Protein AF-A0AAV0B358-F1 (afdb_monomer)

Foldseek 3Di:
DDDCVLNQALQCLVLQQVPVLLVLLVVLLVPADPVLLVQLLVQLQPDDCQVPPDPRDPSCCVNVVSVPDHSVSSVSCLVCCVPRPLVSDDDLSNQLSVLSSQLVVLQPDPDDPDLVVSLVSNQVSLVSNVVSVVVVDVPVVPPCSNVSSNCNNSSCVVQNRSVRNHCVVVVVCVVVLVVQQVPDPVPCSPVSSVVVVVVVVVVVCLLVFHWDDDPVDPPDTPTSVVVVCCCVVDVVNCVVVVNDVVVVPDPDDDDDDPDDPDPPDDDPPPDPPVVPPPDPDDD

Nearest PDB structures (foldseek):
  6ef5-assembly1_A  TM=2.874E-01  e=2.302E+00  Homo sapiens
  2npm-assembly1_B  TM=2.534E-01  e=3.348E+00  Cryptosporidium parvum
  1qja-assembly1_A  TM=2.784E-01  e=6.154E+00  Homo sapiens
  5k7v-assembly1_B  TM=1.545E-01  e=6.449E+00  synthetic construct

Structure (mmCIF, N/CA/C/O backbone):
data_AF-A0AAV0B358-F1
#
_entry.id   AF-A0AAV0B358-F1
#
loop_
_atom_site.group_PDB
_atom_site.id
_atom_site.type_symbol
_atom_site.label_atom_id
_atom_site.label_alt_id
_atom_site.label_comp_id
_atom_site.label_asym_id
_atom_site.label_entity_id
_atom_site.label_seq_id
_atom_site.pdbx_PDB_ins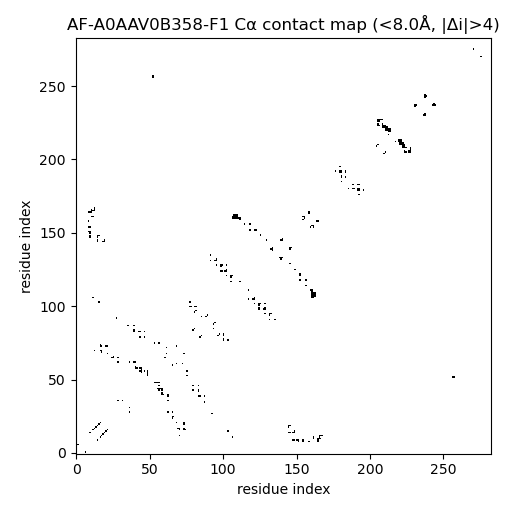_code
_atom_site.Cartn_x
_atom_site.Cartn_y
_atom_site.Cartn_z
_atom_site.occupancy
_atom_site.B_iso_or_equiv
_atom_site.auth_seq_id
_atom_site.auth_comp_id
_atom_site.auth_asym_id
_atom_site.auth_atom_id
_atom_site.pdbx_PDB_model_num
ATOM 1 N N . GLY A 1 1 ? 27.136 8.265 -13.898 1.00 73.88 1 GLY A N 1
ATOM 2 C CA . GLY A 1 1 ? 27.236 7.145 -12.940 1.00 73.88 1 GLY A CA 1
ATOM 3 C C . GLY A 1 1 ? 25.916 6.967 -12.211 1.00 73.88 1 GLY A C 1
ATOM 4 O O . GLY A 1 1 ? 25.085 7.864 -12.292 1.00 73.88 1 GLY A O 1
ATOM 5 N N . PHE A 1 2 ? 25.712 5.830 -11.543 1.00 84.00 2 PHE A N 1
ATOM 6 C CA . PHE A 1 2 ? 24.569 5.599 -10.648 1.00 84.00 2 PHE A CA 1
ATOM 7 C C . PHE A 1 2 ? 24.753 6.399 -9.351 1.00 84.00 2 PHE A C 1
ATOM 9 O O . PHE A 1 2 ? 25.790 6.279 -8.703 1.00 84.00 2 PHE A O 1
ATOM 16 N N . ASP A 1 3 ? 23.763 7.208 -8.984 1.00 84.75 3 ASP A N 1
ATOM 17 C CA . ASP A 1 3 ? 23.713 7.945 -7.722 1.00 84.75 3 ASP A CA 1
ATOM 18 C C . ASP A 1 3 ? 22.683 7.278 -6.810 1.00 84.75 3 ASP A C 1
ATOM 20 O O . ASP A 1 3 ? 21.479 7.461 -6.977 1.00 84.75 3 ASP A O 1
ATOM 24 N N . GLY A 1 4 ? 23.148 6.500 -5.833 1.00 81.88 4 GLY A N 1
ATOM 25 C CA . GLY A 1 4 ? 22.272 5.719 -4.959 1.00 81.88 4 GLY A CA 1
ATOM 26 C C . GLY A 1 4 ? 21.230 6.545 -4.200 1.00 81.88 4 GLY A C 1
ATOM 27 O O . GLY A 1 4 ? 20.136 6.038 -3.958 1.00 81.88 4 GLY A O 1
ATOM 28 N N . HIS A 1 5 ? 21.512 7.810 -3.873 1.00 77.38 5 HIS A N 1
ATOM 29 C CA . HIS A 1 5 ? 20.563 8.660 -3.153 1.00 77.38 5 HIS A CA 1
ATOM 30 C C . HIS A 1 5 ? 19.405 9.077 -4.059 1.00 77.38 5 HIS A C 1
ATOM 32 O O . HIS A 1 5 ? 18.236 8.940 -3.707 1.00 77.38 5 HIS A O 1
ATOM 38 N N . ASN A 1 6 ? 19.725 9.552 -5.260 1.00 81.44 6 ASN A N 1
ATOM 39 C CA . ASN A 1 6 ? 18.711 10.055 -6.177 1.00 81.44 6 ASN A CA 1
ATOM 40 C C . ASN A 1 6 ? 18.050 8.923 -6.982 1.00 81.44 6 ASN A C 1
ATOM 42 O O . ASN A 1 6 ? 16.906 9.061 -7.425 1.00 81.44 6 ASN A O 1
ATOM 46 N N . ASN A 1 7 ? 18.764 7.825 -7.245 1.00 85.81 7 ASN A N 1
ATOM 47 C CA . ASN A 1 7 ? 18.314 6.715 -8.090 1.00 85.81 7 ASN A CA 1
ATOM 48 C C . ASN A 1 7 ? 17.558 5.609 -7.337 1.00 85.81 7 ASN A C 1
ATOM 50 O O . ASN A 1 7 ? 17.104 4.670 -7.987 1.00 85.81 7 ASN A O 1
ATOM 54 N N . THR A 1 8 ? 17.371 5.729 -6.019 1.00 88.38 8 THR A N 1
ATOM 55 C CA . THR A 1 8 ? 16.582 4.774 -5.224 1.00 88.38 8 THR A CA 1
ATOM 56 C C . THR A 1 8 ? 15.242 5.405 -4.828 1.00 88.38 8 THR A C 1
ATOM 58 O O . THR A 1 8 ? 15.194 6.185 -3.875 1.00 88.38 8 THR A O 1
ATOM 61 N N . PRO A 1 9 ? 14.144 5.125 -5.554 1.00 92.12 9 PRO A N 1
ATOM 62 C CA . PRO A 1 9 ? 12.850 5.727 -5.259 1.00 92.12 9 PRO A CA 1
ATOM 63 C C . PRO A 1 9 ? 12.253 5.223 -3.940 1.00 92.12 9 PRO A C 1
ATOM 65 O O . PRO A 1 9 ? 12.551 4.131 -3.456 1.00 92.12 9 PRO A O 1
ATOM 68 N N . VAL A 1 10 ? 11.345 6.018 -3.373 1.00 92.38 10 VAL A N 1
ATOM 69 C CA . VAL A 1 10 ? 10.609 5.667 -2.153 1.00 92.38 10 VAL A CA 1
ATOM 70 C C . VAL A 1 10 ? 9.659 4.495 -2.401 1.00 92.38 10 VAL A C 1
ATOM 72 O O . VAL A 1 10 ? 8.590 4.645 -2.973 1.00 92.38 10 VAL A O 1
ATOM 75 N N . GLU A 1 11 ? 9.995 3.321 -1.892 1.00 91.06 11 GLU A N 1
ATOM 76 C CA . GLU A 1 11 ? 9.193 2.108 -2.047 1.00 91.06 11 GLU A CA 1
ATOM 77 C C . GLU A 1 11 ? 7.871 2.159 -1.244 1.00 91.06 11 GLU A C 1
ATOM 79 O O . GLU A 1 11 ? 7.814 1.839 -0.052 1.00 91.06 11 GLU A O 1
ATOM 84 N N . VAL A 1 12 ? 6.775 2.569 -1.893 1.00 91.25 12 VAL A N 1
ATOM 85 C CA . VAL A 1 12 ? 5.501 2.883 -1.215 1.00 91.25 12 VAL A CA 1
ATOM 86 C C . VAL A 1 12 ? 4.867 1.705 -0.478 1.00 91.25 12 VAL A C 1
ATOM 88 O O . VAL A 1 12 ? 4.312 1.904 0.602 1.00 91.25 12 VAL A O 1
ATOM 91 N N . SER A 1 13 ? 5.001 0.473 -0.972 1.00 89.25 13 SER A N 1
ATOM 92 C CA . SER A 1 13 ? 4.494 -0.714 -0.266 1.00 89.25 13 SER A CA 1
ATOM 93 C C . SER A 1 13 ? 5.193 -0.912 1.082 1.00 89.25 13 SER A C 1
ATOM 95 O O . SER A 1 13 ? 4.543 -1.163 2.097 1.00 89.25 13 SER A O 1
ATOM 97 N N . HIS A 1 14 ? 6.509 -0.701 1.129 1.00 89.12 14 HIS A N 1
ATOM 98 C CA . HIS A 1 14 ? 7.330 -0.872 2.331 1.00 89.12 14 HIS A CA 1
ATOM 99 C C . HIS A 1 14 ? 7.431 0.365 3.212 1.00 89.12 14 HIS A C 1
ATOM 101 O O . HIS A 1 14 ? 8.056 0.313 4.271 1.00 89.12 14 HIS A O 1
ATOM 107 N N . VAL A 1 15 ? 6.862 1.488 2.785 1.00 93.06 15 VAL A N 1
ATOM 108 C CA . VAL A 1 15 ? 6.836 2.744 3.547 1.00 93.06 15 VAL A CA 1
ATOM 109 C C . VAL A 1 15 ? 5.442 3.038 4.070 1.00 93.06 15 VAL A C 1
ATOM 111 O O . VAL A 1 15 ? 5.295 3.432 5.221 1.00 93.06 15 VAL A O 1
ATOM 114 N N . VAL A 1 16 ? 4.415 2.807 3.261 1.00 94.00 16 VAL A N 1
ATOM 115 C CA . VAL A 1 16 ? 3.030 3.129 3.598 1.00 94.00 16 VAL A CA 1
ATOM 116 C C . VAL A 1 16 ? 2.336 1.884 4.147 1.00 94.00 16 VAL A C 1
ATOM 118 O O . VAL A 1 16 ? 2.017 1.849 5.333 1.00 94.00 16 VAL A O 1
ATOM 121 N N . LEU A 1 17 ? 2.186 0.824 3.345 1.00 93.75 17 LEU A N 1
ATOM 122 C CA . LEU A 1 17 ? 1.413 -0.371 3.724 1.00 93.75 17 LEU A CA 1
ATOM 123 C C . LEU A 1 17 ? 2.072 -1.148 4.875 1.00 93.75 17 LEU A C 1
ATOM 125 O O . LEU A 1 17 ? 1.532 -1.225 5.975 1.00 93.75 17 LEU A O 1
ATOM 129 N N . LEU A 1 18 ? 3.286 -1.662 4.659 1.00 93.31 18 LEU A N 1
ATOM 130 C CA . LEU A 1 18 ? 3.998 -2.541 5.601 1.00 93.31 18 LEU A CA 1
ATOM 131 C C . LEU A 1 18 ? 4.678 -1.803 6.767 1.00 93.31 18 LEU A C 1
ATOM 133 O O . LEU A 1 18 ? 5.453 -2.399 7.529 1.00 93.31 18 LEU A O 1
ATOM 137 N N . ARG A 1 19 ? 4.424 -0.499 6.904 1.00 93.44 19 ARG A N 1
ATOM 138 C CA . ARG A 1 19 ? 4.948 0.330 7.993 1.00 93.44 19 ARG A CA 1
ATOM 139 C C . ARG A 1 19 ? 3.848 1.191 8.581 1.00 93.44 19 ARG A C 1
ATOM 141 O O . ARG A 1 19 ? 3.299 0.789 9.593 1.00 93.44 19 ARG A O 1
ATOM 148 N N . ILE A 1 20 ? 3.491 2.315 7.962 1.00 93.12 20 ILE A N 1
ATOM 149 C CA . ILE A 1 20 ? 2.513 3.254 8.538 1.00 93.12 20 ILE A CA 1
ATOM 150 C C . ILE A 1 20 ? 1.188 2.548 8.853 1.00 93.12 20 ILE A C 1
ATOM 152 O O . ILE A 1 20 ? 0.769 2.544 10.007 1.00 93.12 20 ILE A O 1
ATOM 156 N N . ILE A 1 21 ? 0.566 1.885 7.873 1.00 94.62 21 ILE A N 1
ATOM 157 C CA . ILE A 1 21 ? -0.691 1.161 8.117 1.00 94.62 21 ILE A CA 1
ATOM 158 C C . ILE A 1 21 ? -0.472 -0.044 9.028 1.00 94.62 21 ILE A C 1
ATOM 160 O O . ILE A 1 21 ? -1.246 -0.236 9.963 1.00 94.62 21 ILE A O 1
ATOM 164 N N . LYS A 1 22 ? 0.611 -0.804 8.828 1.00 94.19 22 LYS A N 1
ATOM 165 C CA . LYS A 1 22 ? 0.965 -1.932 9.701 1.00 94.19 22 LYS A CA 1
ATOM 166 C C . LYS A 1 22 ? 1.124 -1.544 11.176 1.00 94.19 22 LYS A C 1
ATOM 168 O O . LYS A 1 22 ? 0.903 -2.387 12.035 1.00 94.19 22 LYS A O 1
ATOM 173 N N . TYR A 1 23 ? 1.497 -0.305 11.485 1.00 91.69 23 TYR A N 1
ATOM 174 C CA . TYR A 1 23 ? 1.558 0.178 12.863 1.00 91.69 23 TYR A CA 1
ATOM 175 C C . TYR A 1 23 ? 0.204 0.680 13.371 1.00 91.69 23 TYR A C 1
ATOM 177 O O . TYR A 1 23 ? -0.158 0.402 14.509 1.00 91.69 23 TYR A O 1
ATOM 185 N N . LEU A 1 24 ? -0.550 1.401 12.538 1.00 92.38 24 LEU A N 1
ATOM 186 C CA . LEU A 1 24 ? -1.807 2.031 12.949 1.00 92.38 24 LEU A CA 1
ATOM 187 C C . LEU A 1 24 ? -2.977 1.054 13.044 1.00 92.38 24 LEU A C 1
ATOM 189 O O . LEU A 1 24 ? -3.862 1.242 13.872 1.00 92.38 24 LEU A O 1
ATOM 193 N N . TYR A 1 25 ? -3.009 0.026 12.199 1.00 95.56 25 TYR A N 1
ATOM 194 C CA . TYR A 1 25 ? -4.131 -0.904 12.161 1.00 95.56 25 TYR A CA 1
ATOM 195 C C . TYR A 1 25 ? -4.222 -1.787 13.415 1.00 95.56 25 TYR A C 1
ATOM 197 O O . TYR A 1 25 ? -5.287 -1.800 14.030 1.00 95.56 25 TYR A O 1
ATOM 205 N N . PRO A 1 26 ? -3.144 -2.441 13.892 1.00 94.56 26 PRO A N 1
ATOM 206 C CA . PRO A 1 26 ? -3.198 -3.170 15.157 1.00 94.56 26 PRO A CA 1
ATOM 207 C C . PRO A 1 26 ? -3.565 -2.281 16.352 1.00 94.56 26 PRO A C 1
ATOM 209 O O . PRO A 1 26 ? -4.366 -2.702 17.180 1.00 94.56 26 PRO A O 1
ATOM 212 N N . ASP A 1 27 ? -3.052 -1.044 16.421 1.00 92.12 27 ASP A N 1
ATOM 213 C CA . ASP A 1 27 ? -3.425 -0.080 17.473 1.00 92.12 27 ASP A CA 1
ATOM 214 C C . ASP A 1 27 ? -4.909 0.318 17.405 1.00 92.12 27 ASP A C 1
ATOM 216 O O . ASP A 1 27 ? -5.577 0.490 18.431 1.00 92.12 27 ASP A O 1
ATOM 220 N N . LEU A 1 28 ? -5.457 0.445 16.193 1.00 93.75 28 LEU A N 1
ATOM 221 C CA . LEU A 1 28 ? -6.882 0.675 16.000 1.00 93.75 28 LEU A CA 1
ATOM 222 C C . LEU A 1 28 ? -7.687 -0.482 16.590 1.00 93.75 28 LEU A C 1
ATOM 224 O O . LEU A 1 28 ? -8.526 -0.245 17.453 1.00 93.75 28 LEU A O 1
ATOM 228 N N . ILE A 1 29 ? -7.395 -1.714 16.162 1.00 95.50 29 ILE A N 1
ATOM 229 C CA . ILE A 1 29 ? -8.124 -2.916 16.579 1.00 95.50 29 ILE A CA 1
ATOM 230 C C . ILE A 1 29 ? -7.971 -3.174 18.081 1.00 95.50 29 ILE A C 1
ATOM 232 O O . ILE A 1 29 ? -8.949 -3.519 18.740 1.00 95.50 29 ILE A O 1
ATOM 236 N N . ALA A 1 30 ? -6.780 -2.975 18.650 1.00 93.75 30 ALA A N 1
ATOM 237 C CA . ALA A 1 30 ? -6.541 -3.137 20.082 1.00 93.75 30 ALA A CA 1
ATOM 238 C C . ALA A 1 30 ? -7.397 -2.184 20.933 1.00 93.75 30 ALA A C 1
ATOM 240 O O . ALA A 1 30 ? -7.833 -2.564 22.015 1.00 93.75 30 ALA A O 1
ATOM 241 N N . GLY A 1 31 ? -7.676 -0.977 20.429 1.00 92.19 31 GLY A N 1
ATOM 242 C CA . GLY A 1 31 ? -8.508 0.012 21.114 1.00 92.19 31 GLY A CA 1
ATOM 243 C C . GLY A 1 31 ? -10.022 -0.178 20.969 1.00 92.19 31 GLY A C 1
ATOM 244 O O . GLY A 1 31 ? -10.768 0.610 21.545 1.00 92.19 31 GLY A O 1
ATOM 245 N N . LEU A 1 32 ? -10.495 -1.160 20.193 1.00 94.69 32 LEU A N 1
ATOM 246 C CA . LEU A 1 32 ? -11.927 -1.438 20.036 1.00 94.69 32 LEU A CA 1
ATOM 247 C C . LEU A 1 32 ? -12.430 -2.422 21.103 1.00 94.69 32 LEU A C 1
ATOM 249 O O . LEU A 1 32 ? -11.755 -3.407 21.417 1.00 94.69 32 LEU A O 1
ATOM 253 N N . SER A 1 33 ? -13.648 -2.187 21.603 1.00 95.06 33 SER A N 1
ATOM 254 C CA . SER A 1 33 ? -14.382 -3.160 22.424 1.00 95.06 33 SER A CA 1
ATOM 255 C C . SER A 1 33 ? -14.745 -4.408 21.612 1.00 95.06 33 SER A C 1
ATOM 257 O O . SER A 1 33 ? -14.665 -4.408 20.382 1.00 95.06 33 SER A O 1
ATOM 259 N N . VAL A 1 34 ? -15.155 -5.479 22.298 1.00 95.50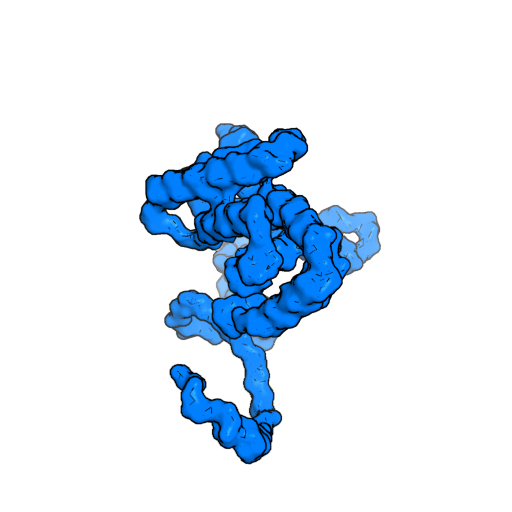 34 VAL A N 1
ATOM 260 C CA . VAL A 1 34 ? -15.589 -6.727 21.646 1.00 95.50 34 VAL A CA 1
ATOM 261 C C . VAL A 1 34 ? -16.758 -6.461 20.691 1.00 95.50 34 VAL A C 1
ATOM 263 O O . VAL A 1 34 ? -16.668 -6.821 19.522 1.00 95.50 34 VAL A O 1
ATOM 266 N N . ASP A 1 35 ? -17.774 -5.715 21.132 1.00 96.00 35 ASP A N 1
ATOM 267 C CA . ASP A 1 35 ? -18.944 -5.386 20.304 1.00 96.00 35 ASP A CA 1
ATOM 268 C C . ASP A 1 35 ? -18.562 -4.588 19.050 1.00 96.00 35 ASP A C 1
ATOM 270 O O . ASP A 1 35 ? -18.998 -4.903 17.944 1.00 96.00 35 ASP A O 1
ATOM 274 N N . LYS A 1 36 ? -17.663 -3.601 19.191 1.00 95.62 36 LYS A N 1
ATOM 275 C CA . LYS A 1 36 ? -17.167 -2.807 18.055 1.00 95.62 36 LYS A CA 1
ATOM 276 C C . LYS A 1 36 ? -16.328 -3.640 17.081 1.00 95.62 36 LYS A C 1
ATOM 278 O O . LYS A 1 36 ? -16.284 -3.321 15.894 1.00 95.62 36 LYS A O 1
ATOM 283 N N . LYS A 1 37 ? -15.649 -4.694 17.550 1.00 96.44 37 LYS A N 1
ATOM 284 C CA . LYS A 1 37 ? -14.932 -5.639 16.676 1.00 96.44 37 LYS A CA 1
ATOM 285 C C . LYS A 1 37 ? -15.899 -6.521 15.896 1.00 96.44 37 LYS A C 1
ATOM 287 O O . LYS A 1 37 ? -15.675 -6.718 14.706 1.00 96.44 37 LYS A O 1
ATOM 292 N N . GLU A 1 38 ? -16.968 -7.005 16.521 1.00 96.31 38 GLU A N 1
ATOM 293 C CA . GLU A 1 38 ? -18.005 -7.776 15.824 1.00 96.31 38 GLU A CA 1
ATOM 294 C C . GLU A 1 38 ? -18.751 -6.914 14.795 1.00 96.31 38 GLU A C 1
ATOM 296 O O . GLU A 1 38 ? -18.915 -7.328 13.647 1.00 96.31 38 GLU A O 1
ATOM 301 N N . GLU A 1 39 ? -19.092 -5.667 15.141 1.00 96.38 39 GLU A N 1
ATOM 302 C CA . GLU A 1 39 ? -19.657 -4.697 14.193 1.00 96.38 39 GLU A CA 1
ATOM 303 C C . GLU A 1 39 ? -18.707 -4.443 13.011 1.00 96.38 39 GLU A C 1
ATOM 305 O O . GLU A 1 39 ? -19.129 -4.413 11.852 1.00 96.38 39 GLU A O 1
ATOM 310 N N . LEU A 1 40 ? -17.404 -4.312 13.282 1.00 96.25 40 LEU A N 1
ATOM 311 C CA . LEU A 1 40 ? -16.385 -4.152 12.249 1.00 96.25 40 LEU A CA 1
ATOM 312 C C . LEU A 1 40 ? -16.315 -5.367 11.314 1.00 96.25 40 LEU A C 1
ATOM 314 O O . LEU A 1 40 ? -16.233 -5.196 10.097 1.00 96.25 40 LEU A O 1
ATOM 318 N N . ILE A 1 41 ? -16.351 -6.583 11.867 1.00 96.62 41 ILE A N 1
ATOM 319 C CA . ILE A 1 41 ? -16.365 -7.825 11.087 1.00 96.62 41 ILE A CA 1
ATOM 320 C C . ILE A 1 41 ? -17.610 -7.866 10.201 1.00 96.62 41 ILE A C 1
ATOM 322 O O . ILE A 1 41 ? -17.477 -8.132 9.008 1.00 96.62 41 ILE A O 1
ATOM 326 N N . ALA A 1 42 ? -18.788 -7.560 10.749 1.00 95.81 42 ALA A N 1
ATOM 327 C CA . ALA A 1 42 ? -20.040 -7.541 10.000 1.00 95.81 42 ALA A CA 1
ATOM 328 C C . ALA A 1 42 ? -19.988 -6.541 8.833 1.00 95.81 42 ALA A C 1
ATOM 330 O O . ALA A 1 42 ? -20.309 -6.905 7.702 1.00 95.81 42 ALA A O 1
ATOM 331 N N . ARG A 1 43 ? -19.491 -5.319 9.072 1.00 95.56 43 ARG A N 1
ATOM 332 C CA . ARG A 1 43 ? -19.331 -4.298 8.022 1.00 95.56 43 ARG A CA 1
ATOM 333 C C . ARG A 1 43 ? -18.325 -4.682 6.943 1.00 95.56 43 ARG A C 1
ATOM 335 O O . ARG A 1 43 ? -18.563 -4.416 5.770 1.00 95.56 43 ARG A O 1
ATOM 342 N N . LEU A 1 44 ? -17.200 -5.292 7.320 1.00 95.25 44 LEU A N 1
ATOM 343 C CA . LEU A 1 44 ? -16.226 -5.803 6.351 1.00 95.25 44 LEU A CA 1
ATOM 344 C C . LEU A 1 44 ? -16.823 -6.938 5.514 1.00 95.25 44 LEU A C 1
ATOM 346 O O . LEU A 1 44 ? -16.507 -7.048 4.335 1.00 95.25 44 LEU A O 1
ATOM 350 N N . HIS A 1 45 ? -17.687 -7.763 6.109 1.00 94.31 45 HIS A N 1
ATOM 351 C CA . HIS A 1 45 ? -18.384 -8.838 5.407 1.00 94.31 45 HIS A CA 1
ATOM 352 C C . HIS A 1 45 ? -19.443 -8.323 4.428 1.00 94.31 45 HIS A C 1
ATOM 354 O O . HIS A 1 45 ? -19.628 -8.926 3.375 1.00 94.31 45 HIS A O 1
ATOM 360 N N . SER A 1 46 ? -20.134 -7.231 4.771 1.00 93.12 46 SER A N 1
ATOM 361 C CA . SER A 1 46 ? -21.156 -6.604 3.925 1.00 93.12 46 SER A CA 1
ATOM 362 C C . SER A 1 46 ? -20.584 -5.654 2.872 1.00 93.12 46 SER A C 1
ATOM 364 O O . SER A 1 46 ? -21.341 -5.074 2.099 1.00 93.12 46 SER A O 1
ATOM 366 N N . PHE A 1 47 ? -19.272 -5.412 2.883 1.00 93.25 47 PHE A N 1
ATOM 367 C CA . PHE A 1 47 ? -18.637 -4.491 1.954 1.00 93.25 47 PHE A CA 1
ATOM 368 C C . PHE A 1 47 ? -18.638 -5.082 0.541 1.00 93.25 47 PHE A C 1
ATOM 370 O O . PHE A 1 47 ? -18.053 -6.141 0.301 1.00 93.25 47 PHE A O 1
ATOM 377 N N . ASP A 1 48 ? -19.291 -4.387 -0.391 1.00 91.19 48 ASP A N 1
ATOM 378 C CA . ASP A 1 48 ? -19.384 -4.840 -1.773 1.00 91.19 48 ASP A CA 1
ATOM 379 C C . ASP A 1 48 ? -18.022 -4.748 -2.477 1.00 91.19 48 ASP A C 1
ATOM 381 O O . ASP A 1 48 ? -17.377 -3.699 -2.526 1.00 91.19 48 ASP A O 1
ATOM 385 N N . THR A 1 49 ? -17.593 -5.880 -3.030 1.00 91.56 49 THR A N 1
ATOM 386 C CA . THR A 1 49 ? -16.335 -6.024 -3.769 1.00 91.56 49 THR A CA 1
ATOM 387 C C . THR A 1 49 ? -16.549 -6.185 -5.271 1.00 91.56 49 THR A C 1
ATOM 389 O O . THR A 1 49 ? -15.567 -6.272 -5.994 1.00 91.56 49 THR A O 1
ATOM 392 N N . SER A 1 50 ? -17.793 -6.159 -5.763 1.00 87.38 50 SER A N 1
ATOM 393 C CA . SER A 1 50 ? -18.150 -6.374 -7.176 1.00 87.38 50 SER A CA 1
ATOM 394 C C . SER A 1 50 ? -17.336 -5.517 -8.156 1.00 87.38 50 SER A C 1
ATOM 396 O O . SER A 1 50 ? -16.860 -6.003 -9.179 1.00 87.38 50 SER A O 1
ATOM 398 N N . ASN A 1 51 ? -17.121 -4.248 -7.804 1.00 85.19 51 ASN A N 1
ATOM 399 C CA . ASN A 1 51 ? -16.392 -3.270 -8.614 1.00 85.19 51 ASN A CA 1
ATOM 400 C C . ASN A 1 51 ? -14.917 -3.111 -8.220 1.00 85.19 51 ASN A C 1
ATOM 402 O O . ASN A 1 51 ? -14.228 -2.202 -8.689 1.00 85.19 51 ASN A O 1
ATOM 406 N N . LEU A 1 52 ? -14.421 -3.985 -7.349 1.00 82.62 52 LEU A N 1
ATOM 407 C CA . LEU A 1 52 ? -13.033 -4.029 -6.927 1.00 82.62 52 LEU A CA 1
ATOM 408 C C . LEU A 1 52 ? -12.422 -5.322 -7.458 1.00 82.62 52 LEU A C 1
ATOM 410 O O . LEU A 1 52 ? -12.977 -6.400 -7.304 1.00 82.62 52 LEU A O 1
ATOM 414 N N . ASN A 1 53 ? -11.242 -5.238 -8.067 1.00 83.25 53 ASN A N 1
ATOM 415 C CA . ASN A 1 53 ? -10.516 -6.424 -8.524 1.00 83.25 53 ASN A CA 1
ATOM 416 C C . ASN A 1 53 ? -9.860 -7.167 -7.334 1.00 83.25 53 ASN A C 1
ATOM 418 O O . ASN A 1 53 ? -8.639 -7.318 -7.283 1.00 83.25 53 ASN A O 1
ATOM 422 N N . ILE A 1 54 ? -10.660 -7.535 -6.328 1.00 86.00 54 ILE A N 1
ATOM 423 C CA . ILE A 1 54 ? -10.258 -8.228 -5.100 1.00 86.00 54 ILE A CA 1
ATOM 424 C C . ILE A 1 54 ? -11.255 -9.353 -4.786 1.00 86.00 54 ILE A C 1
ATOM 426 O O . ILE A 1 54 ? -12.441 -9.218 -5.079 1.00 86.00 54 ILE A O 1
ATOM 430 N N . PRO A 1 55 ? -10.805 -10.464 -4.179 1.00 86.69 55 PRO A N 1
ATOM 431 C CA . PRO A 1 55 ? -11.712 -11.507 -3.716 1.00 86.69 55 PRO A CA 1
ATOM 432 C C . PRO A 1 55 ? -12.581 -11.013 -2.545 1.00 86.69 55 PRO A C 1
ATOM 434 O O . PRO A 1 55 ? -12.237 -10.008 -1.909 1.00 86.69 55 PRO A O 1
ATOM 437 N N . PRO A 1 56 ? -13.645 -11.759 -2.186 1.00 89.69 56 PRO A N 1
ATOM 438 C CA . PRO A 1 56 ? -14.434 -11.476 -0.993 1.00 89.69 56 PRO A CA 1
ATOM 439 C C . PRO A 1 56 ? -13.556 -11.283 0.249 1.00 89.69 56 PRO A C 1
ATOM 441 O O . PRO A 1 56 ? -12.610 -12.042 0.498 1.00 89.69 56 PRO A O 1
ATOM 444 N N . ILE A 1 57 ? -13.870 -10.254 1.038 1.00 94.06 57 ILE A N 1
ATOM 445 C CA . ILE A 1 57 ? -13.061 -9.865 2.193 1.00 94.06 57 ILE A CA 1
ATOM 446 C C . ILE A 1 57 ? -13.161 -10.934 3.284 1.00 94.06 57 ILE A C 1
ATOM 448 O O . ILE A 1 57 ? -14.230 -11.217 3.821 1.00 94.06 57 ILE A O 1
ATOM 452 N N . LYS A 1 58 ? -12.011 -11.481 3.693 1.00 94.50 58 LYS A N 1
ATOM 453 C CA . LYS A 1 58 ? -11.901 -12.394 4.841 1.00 94.50 58 LYS A CA 1
ATOM 454 C C . LYS A 1 58 ? -11.962 -11.605 6.156 1.00 94.50 58 LYS A C 1
ATOM 456 O O . LYS A 1 58 ? -10.961 -11.475 6.858 1.00 94.50 58 LYS A O 1
ATOM 461 N N . ALA A 1 59 ? -13.133 -11.058 6.484 1.00 95.88 59 ALA A N 1
ATOM 462 C CA . ALA A 1 59 ? -13.326 -10.092 7.570 1.00 95.88 59 ALA A CA 1
ATOM 463 C C . ALA A 1 59 ? -12.792 -10.571 8.932 1.00 95.88 59 ALA A C 1
ATOM 465 O O . ALA A 1 59 ? -12.012 -9.865 9.572 1.00 95.88 59 ALA A O 1
ATOM 466 N N . LYS A 1 60 ? -13.139 -11.801 9.343 1.00 96.31 60 LYS A N 1
ATOM 467 C CA . LYS A 1 60 ? -12.647 -12.396 10.600 1.00 96.31 60 LYS A CA 1
ATOM 468 C C . LYS A 1 60 ? -11.121 -12.460 10.643 1.00 96.31 60 LYS A C 1
ATOM 470 O O . LYS A 1 60 ? -10.527 -12.090 11.649 1.00 96.31 60 LYS A O 1
ATOM 475 N N . TYR A 1 61 ? -10.487 -12.857 9.538 1.00 97.00 61 TYR A N 1
ATOM 476 C CA . TYR A 1 61 ? -9.029 -12.921 9.441 1.00 97.00 61 TYR A CA 1
ATOM 477 C C . TYR A 1 61 ? -8.385 -11.539 9.608 1.00 97.00 61 TYR A C 1
ATOM 479 O O . TYR A 1 61 ? -7.449 -11.401 10.394 1.00 97.00 61 TYR A O 1
ATOM 487 N N . LEU A 1 62 ? -8.924 -10.510 8.940 1.00 96.62 62 LEU A N 1
ATOM 488 C CA . LEU A 1 62 ? -8.397 -9.145 9.032 1.00 96.62 62 LEU A CA 1
ATOM 489 C C . LEU A 1 62 ? -8.441 -8.591 10.461 1.00 96.62 62 LEU A C 1
ATOM 491 O O . LEU A 1 62 ? -7.503 -7.920 10.877 1.00 96.62 62 LEU A O 1
ATOM 495 N N . VAL A 1 63 ? -9.492 -8.903 11.224 1.00 96.25 63 VAL A N 1
ATOM 496 C CA . VAL A 1 63 ? -9.679 -8.378 12.587 1.00 96.25 63 VAL A CA 1
ATOM 497 C C . VAL A 1 63 ? -8.975 -9.228 13.652 1.00 96.25 63 VAL A C 1
ATOM 499 O O . VAL A 1 63 ? -8.437 -8.676 14.610 1.00 96.25 63 VAL A O 1
ATOM 502 N N . GLN A 1 64 ? -8.945 -10.556 13.509 1.00 95.38 64 GLN A N 1
ATOM 503 C CA . GLN A 1 64 ? -8.394 -11.461 14.530 1.00 95.38 64 GLN A CA 1
ATOM 504 C C . GLN A 1 64 ? -6.887 -11.704 14.374 1.00 95.38 64 GLN A C 1
ATOM 506 O O . GLN A 1 64 ? -6.192 -11.917 15.367 1.00 95.38 64 GLN A O 1
ATOM 511 N N . HIS A 1 65 ? -6.353 -11.636 13.152 1.00 95.25 65 HIS A N 1
ATOM 512 C CA . HIS A 1 65 ? -4.957 -11.971 12.853 1.00 95.25 65 HIS A CA 1
ATOM 513 C C . HIS A 1 65 ? -4.147 -10.757 12.381 1.00 95.25 65 HIS A C 1
ATOM 515 O O . HIS A 1 65 ? -3.334 -10.853 11.462 1.00 95.25 65 HIS A O 1
ATOM 521 N N . VAL A 1 66 ? -4.323 -9.612 13.054 1.00 95.25 66 VAL A N 1
ATOM 522 C CA . VAL A 1 66 ? -3.704 -8.321 12.681 1.00 95.25 66 VAL A CA 1
ATOM 523 C C . VAL A 1 66 ? -2.176 -8.374 12.530 1.00 95.25 66 VAL A C 1
ATOM 525 O O . VAL A 1 66 ? -1.600 -7.641 11.726 1.00 95.25 66 VAL A O 1
ATOM 528 N N . SER A 1 67 ? -1.506 -9.254 13.279 1.00 92.38 67 SER A N 1
ATOM 529 C CA . SER A 1 67 ? -0.045 -9.414 13.259 1.00 92.38 67 SER A CA 1
ATOM 530 C C . SER A 1 67 ? 0.465 -10.156 12.019 1.00 92.38 67 SER A C 1
ATOM 532 O O . SER A 1 67 ? 1.616 -9.961 11.621 1.00 92.38 67 SER A O 1
ATOM 534 N N . SER A 1 68 ? -0.388 -10.977 11.404 1.00 94.38 68 SER A N 1
ATOM 535 C CA . SER A 1 68 ? -0.058 -11.837 10.259 1.00 94.38 68 SER A CA 1
ATOM 536 C C . SER A 1 68 ? -0.360 -11.181 8.911 1.00 94.38 68 SER A C 1
ATOM 538 O O . SER A 1 68 ? -0.101 -11.774 7.867 1.00 94.38 68 SER A O 1
ATOM 540 N N . LEU A 1 69 ? -0.893 -9.957 8.921 1.00 95.56 69 LEU A N 1
ATOM 541 C CA . LEU A 1 69 ? -1.312 -9.263 7.709 1.00 95.56 69 LEU A CA 1
ATOM 542 C C . LEU A 1 69 ? -0.137 -8.876 6.809 1.00 95.56 69 LEU A C 1
ATOM 544 O O . LEU A 1 69 ? 0.934 -8.438 7.262 1.00 95.56 69 LEU A O 1
ATOM 548 N N . VAL A 1 70 ? -0.387 -8.992 5.507 1.00 92.19 70 VAL A N 1
ATOM 549 C CA . VAL A 1 70 ? 0.556 -8.665 4.435 1.00 92.19 70 VAL A CA 1
ATOM 550 C C . VAL A 1 70 ? 0.136 -7.400 3.678 1.00 92.19 70 VAL A C 1
ATOM 552 O O . VAL A 1 70 ? -0.899 -6.792 3.943 1.00 92.19 70 VAL A O 1
ATOM 555 N N . GLY A 1 71 ? 0.962 -6.962 2.722 1.00 90.75 71 GLY A N 1
ATOM 556 C CA . GLY A 1 71 ? 0.735 -5.718 1.980 1.00 90.75 71 GLY A CA 1
ATOM 557 C C . GLY A 1 71 ? -0.620 -5.661 1.263 1.00 90.75 71 GLY A C 1
ATOM 558 O O . GLY A 1 71 ? -1.259 -4.611 1.273 1.00 90.75 71 GLY A O 1
ATOM 559 N N . SER A 1 72 ? -1.082 -6.778 0.692 1.00 90.12 72 SER A N 1
ATOM 560 C CA . SER A 1 72 ? -2.395 -6.868 0.036 1.00 90.12 72 SER A CA 1
ATOM 561 C C . SER A 1 72 ? -3.552 -6.662 1.012 1.00 90.12 72 SER A C 1
ATOM 563 O O . SER A 1 72 ? -4.481 -5.923 0.697 1.00 90.12 72 SER A O 1
ATOM 565 N N . ASP A 1 73 ? -3.466 -7.231 2.215 1.00 94.94 73 ASP A N 1
ATOM 566 C CA . ASP A 1 73 ? -4.491 -7.076 3.252 1.00 94.94 73 ASP A CA 1
ATOM 567 C C . ASP A 1 73 ? -4.623 -5.605 3.660 1.00 94.94 73 ASP A C 1
ATOM 569 O O . ASP A 1 73 ? -5.723 -5.062 3.755 1.00 94.94 73 ASP A O 1
ATOM 573 N N . PHE A 1 74 ? -3.487 -4.917 3.823 1.00 94.88 74 PHE A N 1
ATOM 574 C CA . PHE A 1 74 ? -3.479 -3.493 4.149 1.00 94.88 74 PHE A CA 1
ATOM 575 C C . PHE A 1 74 ? -4.044 -2.616 3.027 1.00 94.88 74 PHE A C 1
ATOM 577 O O . PHE A 1 74 ? -4.677 -1.605 3.330 1.00 94.88 74 PHE A O 1
ATOM 584 N N . LYS A 1 75 ? -3.874 -2.989 1.749 1.00 92.00 75 LYS A N 1
ATOM 585 C CA . LYS A 1 75 ? -4.535 -2.283 0.633 1.00 92.00 75 LYS A CA 1
ATOM 586 C C . LYS A 1 75 ? -6.056 -2.382 0.748 1.00 92.00 75 LYS A C 1
ATOM 588 O O . LYS A 1 75 ? -6.718 -1.351 0.668 1.00 92.00 75 LYS A O 1
ATOM 593 N N . ILE A 1 76 ? -6.583 -3.585 0.995 1.00 93.69 76 ILE A N 1
ATOM 594 C CA . ILE A 1 76 ? -8.026 -3.824 1.176 1.00 93.69 76 ILE A CA 1
ATOM 595 C C . ILE A 1 76 ? -8.551 -3.001 2.356 1.00 93.69 76 ILE A C 1
ATOM 597 O O . ILE A 1 76 ? -9.536 -2.279 2.222 1.00 93.69 76 ILE A O 1
ATOM 601 N N . ILE A 1 77 ? -7.845 -3.041 3.490 1.00 95.06 77 ILE A N 1
ATOM 602 C CA . ILE A 1 77 ? -8.180 -2.269 4.693 1.00 95.06 77 ILE A CA 1
ATOM 603 C C . ILE A 1 77 ? -8.310 -0.774 4.385 1.00 95.06 77 ILE A C 1
ATOM 605 O O . ILE A 1 77 ? -9.300 -0.161 4.764 1.00 95.06 77 ILE A O 1
ATOM 609 N N . ILE A 1 78 ? -7.338 -0.177 3.693 1.00 93.81 78 ILE A N 1
ATOM 610 C CA . ILE A 1 78 ? -7.357 1.260 3.376 1.00 93.81 78 ILE A CA 1
ATOM 611 C C . ILE A 1 78 ? -8.481 1.606 2.399 1.00 93.81 78 ILE A C 1
ATOM 613 O O . ILE A 1 78 ? -9.092 2.663 2.534 1.00 93.81 78 ILE A O 1
ATOM 617 N N . GLN A 1 79 ? -8.748 0.740 1.419 1.00 91.75 79 GLN A N 1
ATOM 618 C CA . GLN A 1 79 ? -9.821 0.942 0.443 1.00 91.75 79 GLN A CA 1
ATOM 619 C C . GLN A 1 79 ? -11.205 0.902 1.102 1.00 91.75 79 GLN A C 1
ATOM 621 O O . GLN A 1 79 ? -12.053 1.733 0.786 1.00 91.75 79 GLN A O 1
ATOM 626 N N . ALA A 1 80 ? -11.414 -0.012 2.052 1.00 93.31 80 ALA A N 1
ATOM 627 C CA . ALA A 1 80 ? -12.675 -0.149 2.778 1.00 93.31 80 ALA A CA 1
ATOM 628 C C . ALA A 1 80 ? -12.813 0.828 3.965 1.00 93.31 80 ALA A C 1
ATOM 630 O O . ALA A 1 80 ? -13.928 1.105 4.413 1.00 93.31 80 ALA A O 1
ATOM 631 N N . ALA A 1 81 ? -11.702 1.374 4.479 1.00 93.81 81 ALA A N 1
ATOM 632 C CA . ALA A 1 81 ? -11.662 2.171 5.709 1.00 93.81 81 ALA A CA 1
ATOM 633 C C . ALA A 1 81 ? -12.703 3.306 5.788 1.00 93.81 81 ALA A C 1
ATOM 635 O O . ALA A 1 81 ? -13.340 3.411 6.839 1.00 93.81 81 ALA A O 1
ATOM 636 N N . PRO A 1 82 ? -12.944 4.125 4.739 1.00 91.75 82 PRO A N 1
ATOM 637 C CA . PRO A 1 82 ? -13.924 5.208 4.823 1.00 91.75 82 PRO A CA 1
ATOM 638 C C . PRO A 1 82 ? -15.351 4.740 5.111 1.00 91.75 82 PRO A C 1
ATOM 640 O O . PRO A 1 82 ? -16.113 5.442 5.768 1.00 91.75 82 PRO A O 1
ATOM 643 N N . PHE A 1 83 ? -15.701 3.548 4.634 1.00 91.44 83 PHE A N 1
ATOM 644 C CA . PHE A 1 83 ? -17.049 2.994 4.732 1.00 91.44 83 PHE A CA 1
ATOM 645 C C . PHE A 1 83 ? -17.228 2.155 5.994 1.00 91.44 83 PHE A C 1
ATOM 647 O O . PHE A 1 83 ? -18.299 2.131 6.593 1.00 91.44 83 PHE A O 1
ATOM 654 N N . VAL A 1 84 ? -16.164 1.468 6.408 1.00 93.12 84 VAL A N 1
ATOM 655 C CA . VAL A 1 84 ? -16.239 0.470 7.473 1.00 93.12 84 VAL A CA 1
ATOM 656 C C . VAL A 1 84 ? -15.796 1.047 8.819 1.00 93.12 84 VAL A C 1
ATOM 658 O O . VAL A 1 84 ? -16.411 0.754 9.843 1.00 93.12 84 VAL A O 1
ATOM 661 N N . PHE A 1 85 ? -14.754 1.886 8.850 1.00 91.38 85 PHE A N 1
ATOM 662 C CA . PHE A 1 85 ? -14.171 2.350 10.114 1.00 91.38 85 PHE A CA 1
ATOM 663 C C . PHE A 1 85 ? -14.867 3.584 10.666 1.00 91.38 85 PHE A C 1
ATOM 665 O O . PHE A 1 85 ? -15.055 3.675 11.875 1.00 91.38 85 PHE A O 1
ATOM 672 N N . PHE A 1 86 ? -15.223 4.544 9.813 1.00 89.19 86 PHE A N 1
ATOM 673 C CA . PHE A 1 86 ? -15.643 5.878 10.255 1.00 89.19 86 PHE A CA 1
ATOM 674 C C . PHE A 1 86 ? -16.889 5.907 11.148 1.00 89.19 86 PHE A C 1
ATOM 676 O O . PHE A 1 86 ? -16.909 6.739 12.050 1.00 89.19 86 PHE A O 1
ATOM 683 N N . PRO A 1 87 ? -17.867 4.990 11.018 1.00 90.19 87 PRO A N 1
ATOM 684 C CA . PRO A 1 87 ? -18.964 4.941 11.979 1.00 90.19 87 PRO A CA 1
ATOM 685 C C . PRO A 1 87 ? -18.593 4.270 13.322 1.00 90.19 87 PRO A C 1
ATOM 687 O O . PRO A 1 87 ? -19.373 4.341 14.262 1.00 90.19 87 PRO A O 1
ATOM 690 N N . ILE A 1 88 ? -17.425 3.618 13.436 1.00 91.19 88 ILE A N 1
ATOM 691 C CA . ILE A 1 88 ? -16.966 2.893 14.645 1.00 91.19 88 ILE A CA 1
ATOM 692 C C . ILE A 1 88 ? -15.955 3.717 15.456 1.00 91.19 88 ILE A C 1
ATOM 694 O O . ILE A 1 88 ? -15.886 3.614 16.690 1.00 91.19 88 ILE A O 1
ATOM 698 N N . ILE A 1 89 ? -15.120 4.484 14.751 1.00 91.31 89 ILE A N 1
ATOM 699 C CA . ILE A 1 89 ? -13.940 5.154 15.299 1.00 91.31 89 ILE A CA 1
ATOM 700 C C . ILE A 1 89 ? -14.217 6.644 15.507 1.00 91.31 89 ILE A C 1
ATOM 702 O O . ILE A 1 89 ? -14.777 7.311 14.645 1.00 91.31 89 ILE A O 1
ATOM 706 N N . GLU A 1 90 ? -13.747 7.193 16.624 1.00 89.00 90 GLU A N 1
ATOM 707 C CA . GLU A 1 90 ? -14.000 8.586 17.008 1.00 89.00 90 GLU A CA 1
ATOM 708 C C . GLU A 1 90 ? -12.698 9.333 17.351 1.00 89.00 90 GLU A C 1
ATOM 710 O O . GLU A 1 90 ? -11.597 8.768 17.377 1.00 89.00 90 GLU A O 1
ATOM 715 N N . GLY A 1 91 ? -12.809 10.644 17.579 1.00 89.56 91 GLY A N 1
ATOM 716 C CA . GLY A 1 91 ? -11.726 11.467 18.118 1.00 89.56 91 GLY A CA 1
ATOM 717 C C . GLY A 1 91 ? -10.486 11.577 17.221 1.00 89.56 91 GLY A C 1
ATOM 718 O O . GLY A 1 91 ? -10.567 11.874 16.024 1.00 89.56 91 GLY A O 1
ATOM 719 N N . SER A 1 92 ? -9.303 11.407 17.818 1.00 89.75 92 SER A N 1
ATOM 720 C CA . SER A 1 92 ? -8.011 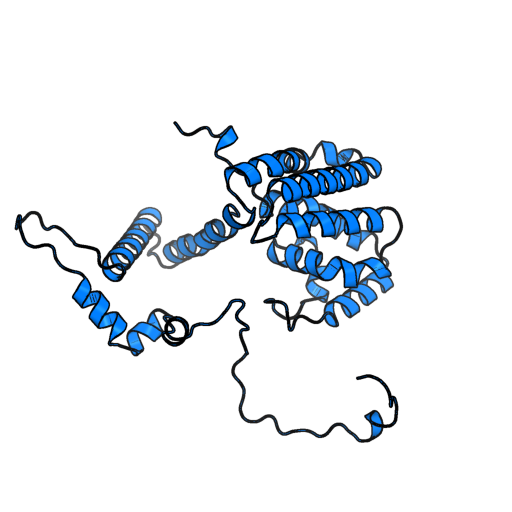11.543 17.130 1.00 89.75 92 SER A CA 1
ATOM 721 C C . SER A 1 92 ? -7.781 10.439 16.093 1.00 89.75 92 SER A C 1
ATOM 723 O O . SER A 1 92 ? -7.323 10.737 14.987 1.00 89.75 92 SER A O 1
ATOM 725 N N . LYS A 1 93 ? -8.166 9.191 16.400 1.00 90.50 93 LYS A N 1
ATOM 726 C CA . LYS A 1 93 ? -8.027 8.044 15.488 1.00 90.50 93 LYS A CA 1
ATOM 727 C C . LYS A 1 93 ? -8.819 8.271 14.201 1.00 90.50 93 LYS A C 1
ATOM 729 O O . LYS A 1 93 ? -8.260 8.118 13.117 1.00 90.50 93 LYS A O 1
ATOM 734 N N . HIS A 1 94 ? -10.060 8.748 14.305 1.00 92.62 94 HIS A N 1
ATOM 735 C CA . HIS A 1 94 ? -10.877 9.109 13.142 1.00 92.62 94 HIS A CA 1
ATOM 736 C C . HIS A 1 94 ? -10.184 10.140 12.238 1.00 92.62 94 HIS A C 1
ATOM 738 O O . HIS A 1 94 ? -10.030 9.935 11.032 1.00 92.62 94 HIS A O 1
ATOM 744 N N . LYS A 1 95 ? -9.660 11.221 12.832 1.00 93.06 95 LYS A N 1
ATOM 745 C CA . LYS A 1 95 ? -8.952 12.276 12.091 1.00 93.06 95 LYS A CA 1
ATOM 746 C C . LYS A 1 95 ? -7.702 11.753 11.382 1.00 93.06 95 LYS A C 1
ATOM 748 O O . LYS A 1 95 ? -7.437 12.209 10.267 1.00 93.06 95 LYS A O 1
ATOM 753 N N . ILE A 1 96 ? -6.942 10.854 12.015 1.00 93.69 96 ILE A N 1
ATOM 754 C CA . ILE A 1 96 ? -5.746 10.222 11.434 1.00 93.69 96 ILE A CA 1
ATOM 755 C C . ILE A 1 96 ? -6.140 9.364 10.231 1.00 93.69 96 ILE A C 1
ATOM 757 O O . ILE A 1 96 ? -5.594 9.562 9.143 1.00 93.69 96 ILE A O 1
ATOM 761 N N . TRP A 1 97 ? -7.114 8.468 10.400 1.00 95.06 97 TRP A N 1
ATOM 762 C CA . TRP A 1 97 ? -7.539 7.543 9.350 1.00 95.06 97 TRP A CA 1
ATOM 763 C C . TRP A 1 97 ? -8.133 8.258 8.136 1.00 95.06 97 TRP A C 1
ATOM 765 O O . TRP A 1 97 ? -7.769 7.910 7.015 1.00 95.06 97 TRP A O 1
ATOM 775 N N . ILE A 1 98 ? -8.926 9.320 8.321 1.00 94.19 98 ILE A N 1
ATOM 776 C CA . ILE A 1 98 ? -9.385 10.167 7.205 1.00 94.19 98 ILE A CA 1
ATOM 777 C C . ILE A 1 98 ? -8.201 10.719 6.409 1.00 94.19 98 ILE A C 1
ATOM 779 O O . ILE A 1 98 ? -8.135 10.569 5.189 1.00 94.19 98 ILE A O 1
ATOM 783 N N . SER A 1 99 ? -7.234 11.348 7.086 1.00 94.38 99 SER A N 1
ATOM 784 C CA . SER A 1 99 ? -6.074 11.914 6.386 1.00 94.38 99 SER A CA 1
ATOM 785 C C . SER A 1 99 ? -5.227 10.850 5.697 1.00 94.38 99 SER A C 1
ATOM 787 O O . SER A 1 99 ? -4.699 11.094 4.615 1.00 94.38 99 SER A O 1
ATOM 789 N N . LEU A 1 100 ? -5.131 9.664 6.296 1.00 95.31 100 LEU A N 1
ATOM 790 C CA . LEU A 1 100 ? -4.403 8.538 5.736 1.00 95.31 100 LEU A CA 1
ATOM 791 C C . LEU A 1 100 ? -5.091 7.997 4.478 1.00 95.31 100 LEU A C 1
ATOM 793 O O . LEU A 1 100 ? -4.401 7.699 3.507 1.00 95.31 100 LEU A O 1
ATOM 797 N N . CYS A 1 101 ? -6.427 7.944 4.454 1.00 95.44 101 CYS A N 1
ATOM 798 C CA . CYS A 1 101 ? -7.200 7.561 3.272 1.00 95.44 101 CYS A CA 1
ATOM 799 C C . CYS A 1 101 ? -6.983 8.550 2.119 1.00 95.44 101 CYS A C 1
ATOM 801 O O . CYS A 1 101 ? -6.701 8.125 1.000 1.00 95.44 101 CYS A O 1
ATOM 803 N N . HIS A 1 102 ? -7.015 9.863 2.383 1.00 95.06 102 HIS A N 1
ATOM 804 C CA . HIS A 1 102 ? -6.705 10.874 1.362 1.00 95.06 102 HIS A CA 1
ATOM 805 C C . HIS A 1 102 ? -5.270 10.759 0.834 1.00 95.06 102 HIS A C 1
ATOM 807 O O . HIS A 1 102 ? -5.042 10.817 -0.379 1.00 95.06 102 HIS A O 1
ATOM 813 N N . LEU A 1 103 ? -4.300 10.557 1.732 1.00 96.19 103 LEU A N 1
ATOM 814 C CA . LEU A 1 103 ? -2.907 10.360 1.352 1.00 96.19 103 LEU A CA 1
ATOM 815 C C . LEU A 1 103 ? -2.752 9.113 0.472 1.00 96.19 103 LEU A C 1
ATOM 817 O O . LEU A 1 103 ? -2.190 9.206 -0.613 1.00 96.19 103 LEU A O 1
ATOM 821 N N . CYS A 1 104 ? -3.281 7.966 0.899 1.00 95.19 104 CYS A N 1
ATOM 822 C CA . CYS A 1 104 ? -3.175 6.716 0.147 1.00 95.19 104 CYS A CA 1
ATOM 823 C C . CYS A 1 104 ? -3.894 6.799 -1.203 1.00 95.19 104 CYS A C 1
ATOM 825 O O . CYS A 1 104 ? -3.332 6.374 -2.209 1.00 95.19 104 CYS A O 1
ATOM 827 N N . SER A 1 105 ? -5.081 7.410 -1.249 1.00 93.88 105 SER A N 1
ATOM 828 C CA . SER A 1 105 ? -5.808 7.670 -2.497 1.00 93.88 105 SER A CA 1
ATOM 829 C C . SER A 1 105 ? -4.979 8.502 -3.478 1.00 93.88 105 SER A C 1
ATOM 831 O O . SER A 1 105 ? -5.012 8.241 -4.674 1.00 93.88 105 SER A O 1
ATOM 833 N N . THR A 1 106 ? -4.172 9.448 -2.982 1.00 94.69 106 THR A N 1
ATOM 834 C CA . THR A 1 106 ? -3.246 10.232 -3.815 1.00 94.69 106 THR A CA 1
ATOM 835 C C . THR A 1 106 ? -2.026 9.407 -4.239 1.00 94.69 106 THR A C 1
ATOM 837 O O . THR A 1 106 ? -1.642 9.439 -5.402 1.00 94.69 106 THR A O 1
ATOM 840 N N . ILE A 1 107 ? -1.425 8.638 -3.326 1.00 95.06 107 ILE A N 1
ATOM 841 C CA . ILE A 1 107 ? -0.209 7.847 -3.589 1.00 95.06 107 ILE A CA 1
ATOM 842 C C . ILE A 1 107 ? -0.452 6.748 -4.627 1.00 95.06 107 ILE A C 1
ATOM 844 O O . ILE A 1 107 ? 0.381 6.541 -5.507 1.00 95.06 107 ILE A O 1
ATOM 848 N N . PHE A 1 108 ? -1.573 6.033 -4.524 1.00 91.75 108 PHE A N 1
ATOM 849 C CA . PHE A 1 108 ? -1.854 4.853 -5.347 1.00 91.75 108 PHE A CA 1
ATOM 850 C C . PHE A 1 108 ? -2.561 5.175 -6.674 1.00 91.75 108 PHE A C 1
ATOM 852 O O . PHE A 1 108 ? -3.078 4.271 -7.328 1.00 91.75 108 PHE A O 1
ATOM 859 N N . GLN A 1 109 ? -2.551 6.438 -7.115 1.00 91.19 109 GLN A N 1
ATOM 860 C CA . GLN A 1 109 ? -3.011 6.800 -8.457 1.00 91.19 109 GLN A CA 1
ATOM 861 C C . GLN A 1 109 ? -2.080 6.193 -9.512 1.00 91.19 109 GLN A C 1
ATOM 863 O O . GLN A 1 109 ? -0.857 6.299 -9.430 1.00 91.19 109 GLN A O 1
ATOM 868 N N . THR A 1 110 ? -2.660 5.559 -10.527 1.00 90.94 110 THR A N 1
ATOM 869 C CA . THR A 1 110 ? -1.913 4.975 -11.652 1.00 90.94 110 THR A CA 1
ATOM 870 C C . THR A 1 110 ? -1.581 6.002 -12.730 1.00 90.94 110 THR A C 1
ATOM 872 O O . THR A 1 110 ? -0.660 5.793 -13.512 1.00 90.94 110 THR A O 1
ATOM 875 N N . HIS A 1 111 ? -2.293 7.129 -12.748 1.00 92.69 111 HIS A N 1
ATOM 876 C CA . HIS A 1 111 ? -2.140 8.185 -13.737 1.00 92.69 111 HIS A CA 1
ATOM 877 C C . HIS A 1 111 ? -2.169 9.565 -13.071 1.00 92.69 111 HIS A C 1
ATOM 879 O O . HIS A 1 111 ? -3.047 9.853 -12.258 1.00 92.69 111 HIS A O 1
ATOM 885 N N . ILE A 1 112 ? -1.225 10.432 -13.447 1.00 93.69 112 ILE A N 1
ATOM 886 C CA . ILE A 1 112 ? -1.114 11.808 -12.951 1.00 93.69 112 ILE A CA 1
ATOM 887 C C . ILE A 1 112 ? -1.292 12.758 -14.136 1.00 93.69 112 ILE A C 1
ATOM 889 O O . ILE A 1 112 ? -0.384 12.924 -14.943 1.00 93.69 112 ILE A O 1
ATOM 893 N N . SER A 1 113 ? -2.456 13.405 -14.229 1.00 93.38 113 SER A N 1
ATOM 894 C CA . SER A 1 113 ? -2.755 14.363 -15.305 1.00 93.38 113 SER A CA 1
ATOM 895 C C . SER A 1 113 ? -2.061 15.713 -15.111 1.00 93.38 113 SER A C 1
ATOM 897 O O . SER A 1 113 ? -1.527 16.286 -16.054 1.00 93.38 113 SER A O 1
ATOM 899 N N . ASN A 1 114 ? -2.045 16.228 -13.879 1.00 95.19 114 ASN A N 1
ATOM 900 C CA . ASN A 1 114 ? -1.376 17.478 -13.529 1.00 95.19 114 ASN A CA 1
ATOM 901 C C . ASN A 1 114 ? -0.381 17.236 -12.392 1.00 95.19 114 ASN A C 1
ATOM 903 O O . ASN A 1 114 ? -0.756 17.177 -11.219 1.00 95.19 114 ASN A O 1
ATOM 907 N N . CYS A 1 115 ? 0.898 17.135 -12.757 1.00 93.50 115 CYS A N 1
ATOM 908 C CA . CYS A 1 115 ? 1.980 16.849 -11.819 1.00 93.50 115 CYS A CA 1
ATOM 909 C C . CYS A 1 115 ? 2.100 17.916 -10.716 1.00 93.50 115 CYS A C 1
ATOM 911 O O . CYS A 1 115 ? 2.194 17.571 -9.542 1.00 93.50 115 CYS A O 1
ATOM 913 N N . LYS A 1 116 ? 1.994 19.211 -11.050 1.00 95.62 116 LYS A N 1
ATOM 914 C CA . LYS A 1 116 ? 2.090 20.303 -10.061 1.00 95.62 116 LYS A CA 1
ATOM 915 C C . LYS A 1 116 ? 0.987 20.209 -9.002 1.00 95.62 116 LYS A C 1
ATOM 917 O O . LYS A 1 116 ? 1.278 20.243 -7.808 1.00 95.62 116 LYS A O 1
ATOM 922 N N . LYS A 1 117 ? -0.270 20.035 -9.431 1.00 96.31 117 LYS A N 1
ATOM 923 C CA . LYS A 1 117 ? -1.421 19.877 -8.523 1.00 96.31 117 LYS A CA 1
ATOM 924 C C . LYS A 1 117 ? -1.300 18.605 -7.686 1.00 96.31 117 LYS A C 1
ATOM 926 O O . LYS A 1 117 ? -1.555 18.636 -6.486 1.00 96.31 117 LYS A O 1
ATOM 931 N N . HIS A 1 118 ? -0.884 17.502 -8.304 1.00 95.75 118 HIS A N 1
ATOM 932 C CA . HIS A 1 118 ? -0.683 16.237 -7.606 1.00 95.75 118 HIS A CA 1
ATOM 933 C C . HIS A 1 118 ? 0.393 16.356 -6.517 1.00 95.75 118 HIS A C 1
ATOM 935 O O . HIS A 1 118 ? 0.148 15.963 -5.382 1.00 95.75 118 HIS A O 1
ATOM 941 N N . LEU A 1 119 ? 1.546 16.962 -6.817 1.00 96.12 119 LEU A N 1
ATOM 942 C CA . LEU A 1 119 ? 2.626 17.163 -5.845 1.00 96.12 119 LEU A CA 1
ATOM 943 C C . LEU A 1 119 ? 2.234 18.119 -4.710 1.00 96.12 119 LEU A C 1
ATOM 945 O O . LEU A 1 119 ? 2.614 17.878 -3.561 1.00 96.12 119 LEU A O 1
ATOM 949 N N . ALA A 1 120 ? 1.454 19.165 -5.002 1.00 96.25 120 ALA A N 1
ATOM 950 C CA . ALA A 1 120 ? 0.900 20.055 -3.983 1.00 96.25 120 ALA A CA 1
ATOM 951 C C . ALA A 1 120 ? -0.048 19.295 -3.038 1.00 96.25 120 ALA A C 1
ATOM 953 O O . ALA A 1 120 ? 0.152 19.313 -1.823 1.00 96.25 120 ALA A O 1
ATOM 954 N N . ASN A 1 121 ? -1.007 18.544 -3.592 1.00 96.00 121 ASN A N 1
ATOM 955 C CA . ASN A 1 121 ? -1.942 17.722 -2.818 1.00 96.00 121 ASN A CA 1
ATOM 956 C C . ASN A 1 121 ? -1.217 16.655 -1.990 1.00 96.00 121 ASN A C 1
ATOM 958 O O . ASN A 1 121 ? -1.490 16.493 -0.804 1.00 96.00 121 ASN A O 1
ATOM 962 N N . LEU A 1 122 ? -0.259 15.949 -2.593 1.00 96.25 122 LEU A N 1
ATOM 963 C CA . LEU A 1 122 ? 0.538 14.933 -1.915 1.00 96.25 122 LEU A CA 1
ATOM 964 C C . LEU A 1 122 ? 1.307 15.528 -0.733 1.00 96.25 122 LEU A C 1
ATOM 966 O O . LEU A 1 122 ? 1.334 14.944 0.349 1.00 96.25 122 LEU A O 1
ATOM 970 N N . THR A 1 123 ? 1.920 16.698 -0.925 1.00 96.00 123 THR A N 1
ATOM 971 C CA . THR A 1 123 ? 2.665 17.391 0.132 1.00 96.00 123 THR A CA 1
ATOM 972 C C . THR A 1 123 ? 1.737 17.824 1.262 1.00 96.00 123 THR A C 1
ATOM 974 O O . THR A 1 123 ? 2.047 17.567 2.424 1.00 96.00 123 THR A O 1
ATOM 977 N N . TYR A 1 124 ? 0.573 18.380 0.923 1.00 95.88 124 TYR A N 1
ATOM 978 C CA . TYR A 1 124 ? -0.462 18.769 1.876 1.00 95.88 124 TYR A CA 1
ATOM 979 C C . TYR A 1 124 ? -0.966 17.580 2.710 1.00 95.88 124 TYR A C 1
ATOM 981 O O . TYR A 1 124 ? -0.897 17.606 3.940 1.00 95.88 124 TYR A O 1
ATOM 989 N N . TYR A 1 125 ? -1.403 16.491 2.068 1.00 96.06 125 TYR A N 1
ATOM 990 C CA . TYR A 1 125 ? -1.915 15.319 2.785 1.00 96.06 125 TYR A CA 1
ATOM 991 C C . TYR A 1 125 ? -0.839 14.638 3.632 1.00 96.06 125 TYR A C 1
ATOM 993 O O . TYR A 1 125 ? -1.114 14.233 4.761 1.00 96.06 125 TYR A O 1
ATOM 1001 N N . LYS A 1 126 ? 0.402 14.569 3.136 1.00 95.12 126 LYS A N 1
ATOM 1002 C CA . LYS A 1 126 ? 1.548 14.061 3.897 1.00 95.12 126 LYS A CA 1
ATOM 1003 C C . LYS A 1 126 ? 1.777 14.874 5.171 1.00 95.12 126 LYS A C 1
ATOM 1005 O O . LYS A 1 126 ? 1.901 14.288 6.242 1.00 95.12 126 LYS A O 1
ATOM 1010 N N . GLN A 1 127 ? 1.795 16.205 5.074 1.00 94.44 127 GLN A N 1
ATOM 1011 C CA . GLN A 1 127 ? 1.963 17.086 6.233 1.00 94.44 127 GLN A CA 1
ATOM 1012 C C . GLN A 1 127 ? 0.831 16.907 7.246 1.00 94.44 127 GLN A C 1
ATOM 1014 O O . GLN A 1 127 ? 1.105 16.759 8.433 1.00 94.44 127 GLN A O 1
ATOM 1019 N N . ILE A 1 128 ? -0.426 16.834 6.796 1.00 94.62 128 ILE A N 1
ATOM 1020 C CA . ILE A 1 128 ? -1.571 16.612 7.690 1.00 94.62 128 ILE A CA 1
ATOM 1021 C C . ILE A 1 128 ? -1.468 15.278 8.427 1.00 94.62 128 ILE A C 1
ATOM 1023 O O . ILE A 1 128 ? -1.716 15.236 9.632 1.00 94.62 128 ILE A O 1
ATOM 1027 N N . VAL A 1 129 ? -1.120 14.195 7.726 1.00 93.69 129 VAL A N 1
ATOM 1028 C CA . VAL A 1 129 ? -0.948 12.877 8.354 1.00 93.69 129 VAL A CA 1
ATOM 1029 C C . VAL A 1 129 ? 0.149 12.938 9.415 1.00 93.69 129 VAL A C 1
ATOM 1031 O O . VAL A 1 129 ? -0.083 12.515 10.544 1.00 93.69 129 VAL A O 1
ATOM 1034 N N . LEU A 1 130 ? 1.313 13.507 9.090 1.00 93.19 130 LEU A N 1
ATOM 1035 C CA . LEU A 1 130 ? 2.432 13.615 10.030 1.00 93.19 130 LEU A CA 1
ATOM 1036 C C . LEU A 1 130 ? 2.086 14.479 11.248 1.00 93.19 130 LEU A C 1
ATOM 1038 O O . LEU A 1 130 ? 2.326 14.054 12.373 1.00 93.19 130 LEU A O 1
ATOM 1042 N N . LEU A 1 131 ? 1.455 15.639 11.045 1.00 93.06 131 LEU A N 1
ATOM 1043 C CA . LEU A 1 131 ? 1.015 16.520 12.132 1.00 93.06 131 LEU A CA 1
ATOM 1044 C C . LEU A 1 131 ? 0.037 15.813 13.077 1.00 93.06 131 LEU A C 1
ATOM 1046 O O . LEU A 1 131 ? 0.193 15.889 14.293 1.00 93.06 131 LEU A O 1
ATOM 1050 N N . LYS A 1 132 ? -0.951 15.095 12.529 1.00 92.00 132 LYS A N 1
ATOM 1051 C CA . LYS A 1 132 ? -1.935 14.350 13.328 1.00 92.00 132 LYS A CA 1
ATOM 1052 C C . LYS A 1 132 ? -1.325 13.156 14.057 1.00 92.00 132 LYS A C 1
ATOM 1054 O O . LYS A 1 132 ? -1.767 12.828 15.149 1.00 92.00 132 LYS A O 1
ATOM 1059 N N . LEU A 1 133 ? -0.335 12.492 13.468 1.00 90.56 133 LEU A N 1
ATOM 1060 C CA . LEU A 1 133 ? 0.353 11.386 14.128 1.00 90.56 133 LEU A CA 1
ATOM 1061 C C . LEU A 1 133 ? 1.239 11.887 15.266 1.00 90.56 133 LEU A C 1
ATOM 1063 O O . LEU A 1 133 ? 1.133 11.388 16.385 1.00 90.56 133 LEU A O 1
ATOM 1067 N N . PHE A 1 134 ? 2.062 12.903 15.017 1.00 88.00 134 PHE A N 1
ATOM 1068 C CA . PHE A 1 134 ? 2.980 13.438 16.022 1.00 88.00 134 PHE A CA 1
ATOM 1069 C C . PHE A 1 134 ? 2.269 14.147 17.172 1.00 88.00 134 PHE A C 1
ATOM 1071 O O . PHE A 1 134 ? 2.784 14.134 18.286 1.00 88.00 134 PHE A O 1
ATOM 1078 N N . SER A 1 135 ? 1.068 14.690 16.946 1.00 86.94 135 SER A N 1
ATOM 1079 C CA . SER A 1 135 ? 0.249 15.224 18.037 1.00 86.94 135 SER A CA 1
ATOM 1080 C C . SER A 1 135 ? -0.328 14.142 18.954 1.00 86.94 135 SER A C 1
ATOM 1082 O O . SER A 1 135 ? -0.665 14.448 20.093 1.00 86.94 135 SER A O 1
ATOM 1084 N N . THR A 1 136 ? -0.428 12.886 18.497 1.00 85.44 136 THR A N 1
ATOM 1085 C CA . THR A 1 136 ? -0.853 11.767 19.360 1.00 85.44 136 THR A CA 1
ATOM 1086 C C . THR A 1 136 ? 0.294 11.150 20.147 1.00 85.44 136 THR A C 1
ATOM 1088 O O . THR A 1 136 ? 0.130 10.856 21.326 1.00 85.44 136 THR A O 1
ATOM 1091 N N . THR A 1 137 ? 1.458 10.948 19.523 1.00 83.31 137 THR A N 1
ATOM 1092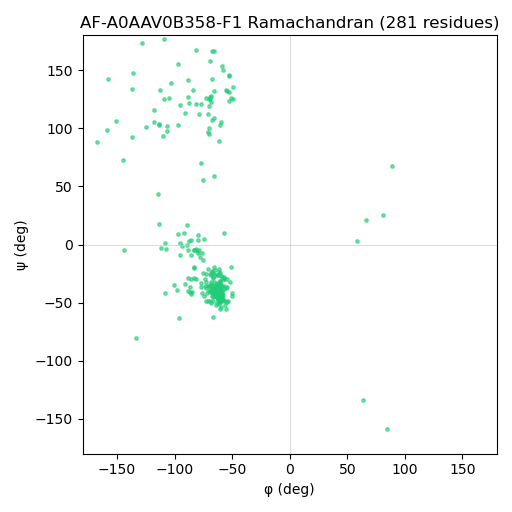 C CA . THR A 1 137 ? 2.668 10.511 20.229 1.00 83.31 137 THR A CA 1
ATOM 1093 C C . THR A 1 137 ? 3.927 10.878 19.448 1.00 83.31 137 THR A C 1
ATOM 1095 O O . THR A 1 137 ? 3.979 10.772 18.220 1.00 83.31 137 THR A O 1
ATOM 1098 N N . SER A 1 138 ? 4.981 11.266 20.162 1.00 78.81 138 SER A N 1
ATOM 1099 C CA . SER A 1 138 ? 6.284 11.603 19.578 1.00 78.81 138 SER A CA 1
ATOM 1100 C C . SER A 1 138 ? 7.084 10.370 19.138 1.00 78.81 138 SER A C 1
ATOM 1102 O O . SER A 1 138 ? 8.037 10.496 18.370 1.00 78.81 138 SER A O 1
ATOM 1104 N N . GLN A 1 139 ? 6.680 9.160 19.546 1.00 82.25 139 GLN A N 1
ATOM 1105 C CA . GLN A 1 139 ? 7.387 7.914 19.219 1.00 82.25 139 GLN A CA 1
ATOM 1106 C C . GLN A 1 139 ? 7.499 7.654 17.708 1.00 82.25 139 GLN A C 1
ATOM 1108 O O . GLN A 1 139 ? 8.451 7.014 17.254 1.00 82.25 139 GLN A O 1
ATOM 1113 N N . TRP A 1 140 ? 6.556 8.172 16.915 1.00 81.69 140 TRP A N 1
ATOM 1114 C CA . TRP A 1 140 ? 6.563 8.033 15.459 1.00 81.69 140 TRP A CA 1
ATOM 1115 C C . TRP A 1 140 ? 7.752 8.733 14.789 1.00 81.69 140 TRP A C 1
ATOM 1117 O O . TRP A 1 140 ? 8.180 8.294 13.723 1.00 81.69 140 TRP A O 1
ATOM 1127 N N . VAL A 1 141 ? 8.322 9.773 15.410 1.00 79.06 141 VAL A N 1
ATOM 1128 C CA . VAL A 1 141 ? 9.475 10.520 14.870 1.00 79.06 141 VAL A CA 1
ATOM 1129 C C . VAL A 1 141 ? 10.711 9.622 14.753 1.00 79.06 141 VAL A C 1
ATOM 1131 O O . VAL A 1 141 ? 11.470 9.730 13.794 1.00 79.06 141 VAL A O 1
ATOM 1134 N N . ASN A 1 142 ? 10.860 8.658 15.665 1.00 84.06 142 ASN A N 1
ATOM 1135 C CA . ASN A 1 142 ? 11.991 7.728 15.682 1.00 84.06 142 ASN A CA 1
ATOM 1136 C C . ASN A 1 142 ? 11.886 6.622 14.618 1.00 84.06 142 ASN A C 1
ATOM 1138 O O . ASN A 1 142 ? 12.805 5.820 14.453 1.00 84.06 142 ASN A O 1
ATOM 1142 N N . LYS A 1 143 ? 10.758 6.518 13.904 1.00 86.38 143 LYS A N 1
ATOM 1143 C CA . LYS A 1 143 ? 10.555 5.491 12.880 1.00 86.38 143 LYS A CA 1
ATOM 1144 C C . LYS A 1 143 ? 11.022 6.038 11.516 1.00 86.38 143 LYS A C 1
ATOM 1146 O O . LYS A 1 143 ? 10.351 6.897 10.941 1.00 86.38 143 LYS A O 1
ATOM 1151 N N . PRO A 1 144 ? 12.098 5.491 10.914 1.00 89.69 144 PRO A N 1
ATOM 1152 C CA . PRO A 1 144 ? 12.746 6.077 9.730 1.00 89.69 144 PRO A CA 1
ATOM 1153 C C . PRO A 1 144 ? 11.830 6.157 8.502 1.00 89.69 144 PRO A C 1
ATOM 1155 O O . PRO A 1 144 ? 12.011 6.991 7.621 1.00 89.69 144 PRO A O 1
ATOM 1158 N N . LYS A 1 145 ? 10.801 5.309 8.440 1.00 90.44 145 LYS A N 1
ATOM 1159 C CA . LYS A 1 145 ? 9.871 5.241 7.309 1.00 90.44 145 LYS A CA 1
ATOM 1160 C C . LYS A 1 145 ? 8.964 6.477 7.210 1.00 90.44 145 LYS A C 1
ATOM 1162 O O . LYS A 1 145 ? 8.591 6.841 6.100 1.00 90.44 145 LYS A O 1
ATOM 1167 N N . PHE A 1 146 ? 8.700 7.183 8.315 1.00 90.75 146 PHE A N 1
ATOM 1168 C CA . PHE A 1 146 ? 8.010 8.480 8.263 1.00 90.75 146 PHE A CA 1
ATOM 1169 C C . PHE A 1 146 ? 8.893 9.578 7.668 1.00 90.75 146 PHE A C 1
ATOM 1171 O O . PHE A 1 146 ? 8.395 10.407 6.913 1.00 90.75 146 PHE A O 1
ATOM 1178 N N . HIS A 1 147 ? 10.202 9.549 7.937 1.00 90.25 147 HIS A N 1
ATOM 1179 C CA . HIS A 1 147 ? 11.150 10.443 7.273 1.00 90.25 147 HIS A CA 1
ATOM 1180 C C . HIS A 1 147 ? 11.252 10.119 5.776 1.00 90.25 147 HIS A C 1
ATOM 1182 O O . HIS A 1 147 ? 11.146 11.015 4.946 1.00 90.25 147 HIS A O 1
ATOM 1188 N N . ILE A 1 148 ? 11.361 8.836 5.412 1.00 92.31 148 ILE A N 1
ATOM 1189 C CA . ILE A 1 148 ? 11.429 8.403 4.005 1.00 92.31 148 ILE A CA 1
ATOM 1190 C C . ILE A 1 148 ? 10.189 8.851 3.209 1.00 92.31 148 ILE A C 1
ATOM 1192 O O . ILE A 1 148 ? 10.317 9.256 2.055 1.00 92.31 148 ILE A O 1
ATOM 1196 N N . LEU A 1 149 ? 8.999 8.863 3.821 1.00 93.69 149 LEU A N 1
ATOM 1197 C CA . LEU A 1 149 ? 7.775 9.366 3.184 1.00 93.69 149 LEU A CA 1
ATOM 1198 C C . LEU A 1 149 ? 7.906 10.827 2.704 1.00 93.69 149 LEU A C 1
ATOM 1200 O O . LEU A 1 149 ? 7.279 11.205 1.712 1.00 93.69 149 LEU A O 1
ATOM 1204 N N . LEU A 1 150 ? 8.731 11.656 3.357 1.00 92.75 150 LEU A N 1
ATOM 1205 C CA . LEU A 1 150 ? 8.966 13.045 2.943 1.00 92.75 150 LEU A CA 1
ATOM 1206 C C . LEU A 1 150 ? 9.553 13.136 1.533 1.00 92.75 150 LEU A C 1
ATOM 1208 O O . LEU A 1 150 ? 9.154 14.031 0.783 1.00 92.75 150 LEU A O 1
ATOM 1212 N N . HIS A 1 151 ? 10.374 12.162 1.145 1.00 92.75 151 HIS A N 1
ATOM 1213 C CA . HIS A 1 151 ? 11.046 12.094 -0.154 1.00 92.75 151 HIS A CA 1
ATOM 1214 C C . HIS A 1 151 ? 10.157 11.556 -1.285 1.00 92.75 151 HIS A C 1
ATOM 1216 O O . HIS A 1 151 ? 10.552 11.586 -2.452 1.00 92.75 151 HIS A O 1
ATOM 1222 N N . LEU A 1 152 ? 8.931 11.107 -0.984 1.00 94.56 152 LEU A N 1
ATOM 1223 C CA . LEU A 1 152 ? 8.035 10.531 -1.992 1.00 94.56 152 LEU A CA 1
ATOM 1224 C C . LEU A 1 152 ? 7.690 11.527 -3.107 1.00 94.56 152 LEU A C 1
ATOM 1226 O O . LEU A 1 152 ? 7.646 11.146 -4.273 1.00 94.56 152 LEU A O 1
ATOM 1230 N N . SER A 1 153 ? 7.511 12.810 -2.773 1.00 94.56 153 SER A N 1
ATOM 1231 C CA . SER A 1 153 ? 7.249 13.860 -3.767 1.00 94.56 153 SER A CA 1
ATOM 1232 C C . SER A 1 153 ? 8.393 13.972 -4.786 1.00 94.56 153 SER A C 1
ATOM 1234 O O . SER A 1 153 ? 8.142 14.115 -5.979 1.00 94.56 153 SER A O 1
ATOM 1236 N N . HIS A 1 154 ? 9.645 13.853 -4.329 1.00 93.56 154 HIS A N 1
ATOM 1237 C CA . HIS A 1 154 ? 10.819 13.866 -5.202 1.00 93.56 154 HIS A CA 1
ATOM 1238 C C . HIS A 1 154 ? 10.881 12.610 -6.082 1.00 93.56 154 HIS A C 1
ATOM 1240 O O . HIS A 1 154 ? 11.135 12.706 -7.281 1.00 93.56 154 HIS A O 1
ATOM 1246 N N . SER A 1 155 ? 10.565 11.440 -5.512 1.00 93.94 155 SER A N 1
ATOM 1247 C CA . SER A 1 155 ? 10.486 10.189 -6.278 1.00 93.94 155 SER A CA 1
ATOM 1248 C C . SER A 1 155 ? 9.425 10.264 -7.377 1.00 93.94 155 SER A C 1
ATOM 1250 O O . SER A 1 155 ? 9.703 9.901 -8.514 1.00 93.94 155 SER A O 1
ATOM 1252 N N . ILE A 1 156 ? 8.236 10.795 -7.078 1.00 94.50 156 ILE A N 1
ATOM 1253 C CA . ILE A 1 156 ? 7.158 10.911 -8.069 1.00 94.50 156 ILE A CA 1
ATOM 1254 C C . ILE A 1 156 ? 7.515 11.898 -9.182 1.00 94.50 156 ILE A C 1
ATOM 1256 O O . ILE A 1 156 ? 7.235 11.640 -10.350 1.00 94.50 156 ILE A O 1
ATOM 1260 N N . LEU A 1 157 ? 8.183 13.004 -8.844 1.00 93.81 157 LEU A N 1
ATOM 1261 C CA . LEU A 1 157 ? 8.653 13.964 -9.842 1.00 93.81 157 LEU A CA 1
ATOM 1262 C C . LEU A 1 157 ? 9.656 13.334 -10.823 1.00 93.81 157 LEU A C 1
ATOM 1264 O O . LEU A 1 157 ? 9.644 13.676 -12.003 1.00 93.81 157 LEU A O 1
ATOM 1268 N N . ARG A 1 158 ? 10.513 12.423 -10.346 1.00 92.88 158 ARG A N 1
ATOM 1269 C CA . ARG A 1 158 ? 11.576 11.811 -11.155 1.00 92.88 158 ARG A CA 1
ATOM 1270 C C . ARG A 1 158 ? 11.135 10.557 -11.909 1.00 92.88 158 ARG A C 1
ATOM 1272 O O . ARG A 1 158 ? 11.549 10.362 -13.046 1.00 92.88 158 ARG A O 1
ATOM 1279 N N . PHE A 1 159 ? 10.338 9.704 -11.272 1.00 92.06 159 PHE A N 1
ATOM 1280 C CA . PHE A 1 159 ? 10.007 8.362 -11.764 1.00 92.06 159 PHE A CA 1
ATOM 1281 C C . PHE A 1 159 ? 8.539 8.207 -12.187 1.00 92.06 159 PHE A C 1
ATOM 1283 O O . PHE A 1 159 ? 8.156 7.145 -12.671 1.00 92.06 159 PHE A O 1
ATOM 1290 N N . GLY A 1 160 ? 7.718 9.248 -12.024 1.00 92.81 160 GLY A N 1
ATOM 1291 C CA . GLY A 1 160 ? 6.290 9.212 -12.330 1.00 92.81 160 GLY A CA 1
ATOM 1292 C C . GLY A 1 160 ? 5.442 8.650 -11.180 1.00 92.81 160 GLY A C 1
ATOM 1293 O O . GLY A 1 160 ? 5.858 8.688 -10.024 1.00 92.81 160 GLY A O 1
ATOM 1294 N N . PRO A 1 161 ? 4.220 8.162 -11.455 1.00 93.31 161 PRO A N 1
ATOM 1295 C CA . PRO A 1 161 ? 3.335 7.613 -10.430 1.00 93.31 161 PRO A CA 1
ATOM 1296 C C . PRO A 1 161 ? 4.005 6.525 -9.581 1.00 93.31 161 PRO A C 1
ATOM 1298 O O . PRO A 1 161 ? 4.764 5.704 -10.096 1.00 93.31 161 PRO A O 1
ATOM 1301 N N . ALA A 1 162 ? 3.674 6.457 -8.288 1.00 92.88 162 ALA A N 1
ATOM 1302 C CA . ALA A 1 162 ? 4.330 5.530 -7.360 1.00 92.88 162 ALA A CA 1
ATOM 1303 C C . ALA A 1 162 ? 4.157 4.044 -7.706 1.00 92.88 162 ALA A C 1
ATOM 1305 O O . ALA A 1 162 ? 4.960 3.205 -7.302 1.00 92.88 162 ALA A O 1
ATOM 1306 N N . SER A 1 163 ? 3.128 3.722 -8.487 1.00 89.12 163 SER A N 1
ATOM 1307 C CA . SER A 1 163 ? 2.905 2.385 -9.035 1.00 89.12 163 SER A CA 1
ATOM 1308 C C . SER A 1 163 ? 4.018 1.919 -9.983 1.00 89.12 163 SER A C 1
ATOM 1310 O O . SER A 1 163 ? 4.239 0.714 -10.084 1.00 89.12 163 SER A O 1
ATOM 1312 N N . LEU A 1 164 ? 4.745 2.833 -10.639 1.00 89.00 164 LEU A N 1
ATOM 1313 C CA . LEU A 1 164 ? 5.803 2.491 -11.599 1.00 89.00 164 LEU A CA 1
ATOM 1314 C C . LEU A 1 164 ? 7.079 1.966 -10.936 1.00 89.00 164 LEU A C 1
ATOM 1316 O O . LEU A 1 164 ? 7.781 1.152 -11.526 1.00 89.00 164 LEU A O 1
ATOM 1320 N N . PHE A 1 165 ? 7.368 2.409 -9.714 1.00 88.44 165 PHE A N 1
ATOM 1321 C CA . PHE A 1 165 ? 8.543 1.990 -8.943 1.00 88.44 165 PHE A CA 1
ATOM 1322 C C . PHE A 1 165 ? 8.177 1.178 -7.696 1.00 88.44 165 PHE A C 1
ATOM 1324 O O . PHE A 1 165 ? 8.987 1.014 -6.783 1.00 88.44 165 PHE A O 1
ATOM 1331 N N . ALA A 1 166 ? 6.953 0.652 -7.645 1.00 84.94 166 ALA A N 1
ATOM 1332 C CA . ALA A 1 166 ? 6.579 -0.330 -6.645 1.00 84.94 166 ALA A CA 1
ATOM 1333 C C . ALA A 1 166 ? 7.324 -1.646 -6.914 1.00 84.94 166 ALA A C 1
ATOM 1335 O O . ALA A 1 166 ? 7.275 -2.207 -8.008 1.00 84.94 166 ALA A O 1
ATOM 1336 N N . THR A 1 167 ? 7.991 -2.164 -5.892 1.00 81.19 167 THR A N 1
ATOM 1337 C CA . THR A 1 167 ? 8.842 -3.358 -5.982 1.00 81.19 167 THR A CA 1
ATOM 1338 C C . THR A 1 167 ? 8.088 -4.676 -5.886 1.00 81.19 167 THR A C 1
ATOM 1340 O O . THR A 1 167 ? 8.680 -5.724 -6.091 1.00 81.19 167 THR A O 1
ATOM 1343 N N . GLU A 1 168 ? 6.781 -4.651 -5.632 1.00 78.44 168 GLU A N 1
ATOM 1344 C CA . GLU A 1 168 ? 5.949 -5.846 -5.425 1.00 78.44 168 GLU A CA 1
ATOM 1345 C C . GLU A 1 168 ? 6.057 -6.850 -6.587 1.00 78.44 168 GLU A C 1
ATOM 1347 O O . GLU A 1 168 ? 6.112 -8.057 -6.365 1.00 78.44 168 GLU A O 1
ATOM 1352 N N . LYS A 1 169 ? 6.181 -6.355 -7.829 1.00 72.25 169 LYS A N 1
ATOM 1353 C CA . LYS A 1 169 ? 6.428 -7.196 -9.015 1.00 72.25 169 LYS A CA 1
ATOM 1354 C C . LYS A 1 169 ? 7.821 -7.831 -9.029 1.00 72.25 169 LYS A C 1
ATOM 1356 O O . LYS A 1 169 ? 7.989 -8.914 -9.575 1.00 72.25 169 LYS A O 1
ATOM 1361 N N . PHE A 1 170 ? 8.823 -7.160 -8.469 1.00 77.62 170 PHE A N 1
ATOM 1362 C CA . PHE A 1 170 ? 10.164 -7.725 -8.317 1.00 77.62 170 PHE A CA 1
ATOM 1363 C C . PHE A 1 170 ? 10.209 -8.715 -7.148 1.00 77.62 170 PHE A C 1
ATOM 1365 O O . PHE A 1 170 ? 10.841 -9.759 -7.253 1.00 77.62 170 PHE A O 1
ATOM 1372 N N . GLU A 1 171 ? 9.487 -8.447 -6.059 1.00 81.19 171 GLU A N 1
ATOM 1373 C CA . GLU A 1 171 ? 9.406 -9.354 -4.913 1.00 81.19 171 GLU A CA 1
ATOM 1374 C C . GLU A 1 171 ? 8.667 -10.651 -5.236 1.00 81.19 171 GLU A C 1
ATOM 1376 O O . GLU A 1 171 ? 9.074 -11.711 -4.758 1.00 81.19 171 GLU A O 1
ATOM 1381 N N . SER A 1 172 ? 7.625 -10.604 -6.073 1.00 81.44 172 SER A N 1
ATOM 1382 C CA . SER A 1 172 ? 6.936 -11.817 -6.530 1.00 81.44 172 SER A CA 1
ATOM 1383 C C . SER A 1 172 ? 7.862 -12.740 -7.331 1.00 81.44 172 SER A C 1
ATOM 1385 O O . SER A 1 172 ? 7.700 -13.962 -7.284 1.00 81.44 172 SER A O 1
ATOM 1387 N N . TYR A 1 173 ? 8.905 -12.194 -7.969 1.00 81.62 173 TYR A N 1
ATOM 1388 C CA . TYR A 1 173 ? 9.924 -12.976 -8.672 1.00 81.62 173 TYR A CA 1
ATOM 1389 C C . TYR A 1 173 ? 10.748 -13.872 -7.733 1.00 81.62 173 TYR A C 1
ATOM 1391 O O . TYR A 1 173 ? 11.254 -14.913 -8.156 1.00 81.62 173 TYR A O 1
ATOM 1399 N N . ASN A 1 174 ? 10.808 -13.560 -6.432 1.00 84.94 174 ASN A N 1
ATOM 1400 C CA . ASN A 1 174 ? 11.407 -14.462 -5.444 1.00 84.94 174 ASN A CA 1
ATOM 1401 C C . ASN A 1 174 ? 10.701 -15.827 -5.411 1.00 84.94 174 ASN A C 1
ATOM 1403 O O . ASN A 1 174 ? 11.334 -16.832 -5.094 1.00 84.94 174 ASN A O 1
ATOM 1407 N N . GLY A 1 175 ? 9.408 -15.884 -5.755 1.00 86.12 175 GLY A N 1
ATOM 1408 C CA . GLY A 1 175 ? 8.679 -17.141 -5.924 1.00 86.12 175 GLY A CA 1
ATOM 1409 C C . GLY A 1 175 ? 9.262 -17.999 -7.048 1.00 86.12 175 GLY A C 1
ATOM 1410 O O . GLY A 1 175 ? 9.508 -19.182 -6.836 1.00 86.12 175 GLY A O 1
ATOM 1411 N N . VAL A 1 176 ? 9.583 -17.387 -8.193 1.00 85.31 176 VAL A N 1
ATOM 1412 C CA . VAL A 1 176 ? 10.200 -18.065 -9.348 1.00 85.31 176 VAL A CA 1
ATOM 1413 C C . VAL A 1 176 ? 11.587 -18.600 -8.989 1.00 85.31 176 VAL A C 1
ATOM 1415 O O . VAL A 1 176 ? 11.898 -19.753 -9.279 1.00 85.31 176 VAL A O 1
ATOM 1418 N N . VAL A 1 177 ? 12.402 -17.793 -8.298 1.00 85.81 177 VAL A N 1
ATOM 1419 C CA . VAL A 1 177 ? 13.725 -18.218 -7.799 1.00 85.81 177 VAL A CA 1
ATOM 1420 C C . VAL A 1 177 ? 13.586 -19.431 -6.874 1.00 85.81 177 VAL A C 1
ATOM 1422 O O . VAL A 1 177 ? 14.301 -20.421 -7.028 1.00 85.81 177 VAL A O 1
ATOM 1425 N N . ARG A 1 178 ? 12.652 -19.376 -5.914 1.00 86.38 178 ARG A N 1
ATOM 1426 C CA . ARG A 1 178 ? 12.410 -20.474 -4.967 1.00 86.38 178 ARG A CA 1
ATOM 1427 C C . ARG A 1 178 ? 11.909 -21.728 -5.670 1.00 86.38 178 ARG A C 1
ATOM 1429 O O . ARG A 1 178 ? 12.379 -22.806 -5.339 1.00 86.38 178 ARG A O 1
ATOM 1436 N N . GLN A 1 179 ? 11.014 -21.598 -6.644 1.00 86.56 179 GLN A N 1
ATOM 1437 C CA . GLN A 1 179 ? 10.501 -22.725 -7.418 1.00 86.56 179 GLN A CA 1
ATOM 1438 C C . GLN A 1 179 ? 11.618 -23.415 -8.213 1.00 86.56 179 GLN A C 1
ATOM 1440 O O . GLN A 1 179 ? 11.744 -24.635 -8.148 1.00 86.56 179 GLN A O 1
ATOM 1445 N N . ALA A 1 180 ? 12.479 -22.642 -8.886 1.00 85.06 180 ALA A N 1
ATOM 1446 C CA . ALA A 1 180 ? 13.650 -23.180 -9.581 1.00 85.06 180 ALA A CA 1
ATOM 1447 C C . ALA A 1 180 ? 14.618 -23.895 -8.621 1.00 85.06 180 ALA A C 1
ATOM 1449 O O . ALA A 1 180 ? 15.194 -24.919 -8.973 1.00 85.06 180 ALA A O 1
ATOM 1450 N N . SER A 1 181 ? 14.755 -23.391 -7.391 1.00 86.56 181 SER A N 1
ATOM 1451 C CA . SER A 1 181 ? 15.545 -24.042 -6.343 1.00 86.56 181 SER A CA 1
ATOM 1452 C C . SER A 1 181 ? 14.916 -25.358 -5.861 1.00 86.56 181 SER A C 1
ATOM 1454 O O . SER A 1 181 ? 15.588 -26.385 -5.846 1.00 86.56 181 SER A O 1
ATOM 1456 N N . ILE A 1 182 ? 13.623 -25.356 -5.506 1.00 86.88 182 ILE A N 1
ATOM 1457 C CA . ILE A 1 182 ? 12.900 -26.517 -4.948 1.00 86.88 182 ILE A CA 1
ATOM 1458 C C . ILE A 1 182 ? 12.867 -27.689 -5.933 1.00 86.88 182 ILE A C 1
ATOM 1460 O O . ILE A 1 182 ? 12.979 -28.837 -5.516 1.00 86.88 182 ILE A O 1
ATOM 1464 N N . HIS A 1 183 ? 12.730 -27.408 -7.230 1.00 83.50 183 HIS A N 1
ATOM 1465 C CA . HIS A 1 183 ? 12.698 -28.432 -8.277 1.00 83.50 183 HIS A CA 1
ATOM 1466 C C . HIS A 1 183 ? 14.076 -28.751 -8.874 1.00 83.50 183 HIS A C 1
ATOM 1468 O O . HIS A 1 183 ? 14.161 -29.457 -9.879 1.00 83.50 183 HIS A O 1
ATOM 1474 N N . SER A 1 184 ? 15.156 -28.243 -8.276 1.00 85.44 184 SER A N 1
ATOM 1475 C CA . SER A 1 184 ? 16.515 -28.656 -8.626 1.00 85.44 184 SER A CA 1
ATOM 1476 C C . SER A 1 184 ? 16.887 -29.969 -7.934 1.00 85.44 184 SER A C 1
ATOM 1478 O O . SER A 1 184 ? 16.239 -30.400 -6.982 1.00 85.44 184 SER A O 1
ATOM 1480 N N . ASN A 1 185 ? 17.982 -30.593 -8.366 1.00 84.75 185 ASN A N 1
ATOM 1481 C CA . ASN A 1 185 ? 18.549 -31.745 -7.656 1.00 84.75 185 ASN A CA 1
ATOM 1482 C C . ASN A 1 185 ? 19.275 -31.345 -6.351 1.00 84.75 185 ASN A C 1
ATOM 1484 O O . ASN A 1 185 ? 19.897 -32.194 -5.719 1.00 84.75 185 ASN A O 1
ATOM 1488 N N . LEU A 1 186 ? 19.227 -30.056 -5.977 1.00 80.38 186 LEU A N 1
ATOM 1489 C CA . LEU A 1 186 ? 19.790 -29.437 -4.773 1.00 80.38 186 LEU A CA 1
ATOM 1490 C C . LEU A 1 186 ? 21.310 -29.586 -4.587 1.00 80.38 186 LEU A C 1
ATOM 1492 O O . LEU A 1 186 ? 21.852 -29.081 -3.605 1.00 80.38 186 LEU A O 1
ATOM 1496 N N . HIS A 1 187 ? 22.029 -30.191 -5.536 1.00 85.12 187 HIS A N 1
ATOM 1497 C CA . HIS A 1 187 ? 23.486 -30.310 -5.475 1.00 85.12 187 HIS A CA 1
ATOM 1498 C C . HIS A 1 187 ? 24.182 -28.974 -5.742 1.00 85.12 187 HIS A 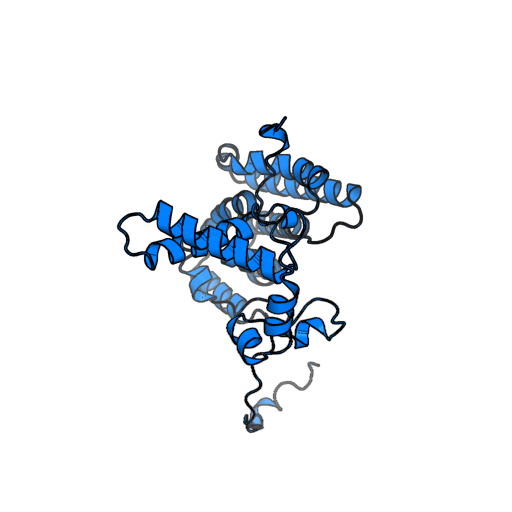C 1
ATOM 1500 O O . HIS A 1 187 ? 25.217 -28.685 -5.139 1.00 85.12 187 HIS A O 1
ATOM 1506 N N . ARG A 1 188 ? 23.638 -28.163 -6.662 1.00 86.81 188 ARG A N 1
ATOM 1507 C CA . ARG A 1 188 ? 24.144 -26.820 -6.994 1.00 86.81 188 ARG A CA 1
ATOM 1508 C C . ARG A 1 188 ? 22.989 -25.863 -7.324 1.00 86.81 188 ARG A C 1
ATOM 1510 O O . ARG A 1 188 ? 22.840 -25.464 -8.479 1.00 86.81 188 ARG A O 1
ATOM 1517 N N . PRO A 1 189 ? 22.207 -25.422 -6.322 1.00 85.75 189 PRO A N 1
ATOM 1518 C CA . PRO A 1 189 ? 21.010 -24.610 -6.554 1.00 85.75 189 PRO A CA 1
ATOM 1519 C C . PRO A 1 189 ? 21.276 -23.335 -7.362 1.00 85.75 189 PRO A C 1
ATOM 1521 O O . PRO A 1 189 ? 20.485 -22.969 -8.223 1.00 85.75 189 PRO A O 1
ATOM 1524 N N . SER A 1 190 ? 22.415 -22.671 -7.141 1.00 88.44 190 SER A N 1
ATOM 1525 C CA . SER A 1 190 ? 22.798 -21.471 -7.896 1.00 88.44 190 SER A CA 1
ATOM 1526 C C . SER A 1 190 ? 22.984 -21.744 -9.390 1.00 88.44 190 SER A C 1
ATOM 1528 O O . SER A 1 190 ? 22.511 -20.967 -10.218 1.00 88.44 190 SER A O 1
ATOM 1530 N N . HIS A 1 191 ? 23.634 -22.856 -9.738 1.00 88.38 191 HIS A N 1
ATOM 1531 C CA . HIS A 1 191 ? 23.828 -23.287 -11.120 1.00 88.38 191 HIS A CA 1
ATOM 1532 C C . HIS A 1 191 ? 22.492 -23.645 -11.780 1.00 88.38 191 HIS A C 1
ATOM 1534 O O . HIS A 1 191 ? 22.236 -23.252 -12.916 1.00 88.38 191 HIS A O 1
ATOM 1540 N N . ASP A 1 192 ? 21.612 -24.337 -11.061 1.00 87.88 192 ASP A N 1
ATOM 1541 C CA . ASP A 1 192 ? 20.336 -24.797 -11.612 1.00 87.88 192 ASP A CA 1
ATOM 1542 C C . ASP A 1 192 ? 19.328 -23.651 -11.778 1.00 87.88 192 ASP A C 1
ATOM 1544 O O . ASP A 1 192 ? 18.621 -23.581 -12.790 1.00 87.88 192 ASP A O 1
ATOM 1548 N N . ILE A 1 193 ? 19.329 -22.682 -10.855 1.00 87.94 193 ILE A N 1
ATOM 1549 C CA . ILE A 1 193 ? 18.614 -21.408 -11.013 1.00 87.94 193 ILE A CA 1
ATOM 1550 C C . ILE A 1 193 ? 19.160 -20.650 -12.229 1.00 87.94 193 ILE A C 1
ATOM 1552 O O . ILE A 1 193 ? 18.376 -20.196 -13.063 1.00 87.94 193 ILE A O 1
ATOM 1556 N N . ALA A 1 194 ? 20.487 -20.543 -12.371 1.00 90.44 194 ALA A N 1
ATOM 1557 C CA . ALA A 1 194 ? 21.105 -19.861 -13.506 1.00 90.44 194 ALA A CA 1
ATOM 1558 C C . ALA A 1 194 ? 20.733 -20.522 -14.843 1.00 90.44 194 ALA A C 1
ATOM 1560 O O . ALA A 1 194 ? 20.343 -19.825 -15.779 1.00 90.44 194 ALA A O 1
ATOM 1561 N N . LYS A 1 195 ? 20.756 -21.858 -14.918 1.00 88.88 195 LYS A N 1
ATOM 1562 C CA . LYS A 1 195 ? 20.335 -22.616 -16.105 1.00 88.88 195 LYS A CA 1
ATOM 1563 C C . LYS A 1 195 ? 18.850 -22.420 -16.413 1.00 88.88 195 LYS A C 1
ATOM 1565 O O . LYS A 1 195 ? 18.480 -22.221 -17.567 1.00 88.88 195 LYS A O 1
ATOM 1570 N N . SER A 1 196 ? 17.998 -22.399 -15.389 1.00 86.56 196 SER A N 1
ATOM 1571 C CA . SER A 1 196 ? 16.570 -22.096 -15.546 1.00 86.56 196 SER A CA 1
ATOM 1572 C C . SER A 1 196 ? 16.353 -20.685 -16.104 1.00 86.56 196 SER A C 1
ATOM 1574 O O . SER A 1 196 ? 15.568 -20.493 -17.029 1.00 86.56 196 SER A O 1
ATOM 1576 N N . PHE A 1 197 ? 17.094 -19.692 -15.607 1.00 87.81 197 PHE A N 1
ATOM 1577 C CA . PHE A 1 197 ? 17.019 -18.312 -16.095 1.00 87.81 197 PHE A CA 1
ATOM 1578 C C . PHE A 1 197 ? 17.588 -18.139 -17.500 1.00 87.81 197 PHE A C 1
ATOM 1580 O O . PHE A 1 197 ? 17.033 -17.367 -18.286 1.00 87.81 197 PHE A O 1
ATOM 1587 N N . GLN A 1 198 ? 18.642 -18.879 -17.844 1.00 90.56 198 GLN A N 1
ATOM 1588 C CA . GLN A 1 198 ? 19.146 -18.959 -19.210 1.00 90.56 198 GLN A CA 1
ATOM 1589 C C . GLN A 1 198 ? 18.065 -19.505 -20.147 1.00 90.56 198 GLN A C 1
ATOM 1591 O O . GLN A 1 198 ? 17.797 -18.890 -21.176 1.00 90.56 198 GLN A O 1
ATOM 1596 N N . ASN A 1 199 ? 17.385 -20.590 -19.762 1.00 88.38 199 ASN A N 1
ATOM 1597 C CA . ASN A 1 199 ? 16.294 -21.168 -20.547 1.00 88.38 199 ASN A CA 1
ATOM 1598 C C . ASN A 1 199 ? 15.126 -20.186 -20.719 1.00 88.38 199 ASN A C 1
ATOM 1600 O O . ASN A 1 199 ? 14.652 -20.005 -21.838 1.00 88.38 199 ASN A O 1
ATOM 1604 N N . TYR A 1 200 ? 14.694 -19.499 -19.654 1.00 86.56 200 TYR A N 1
ATOM 1605 C CA . TYR A 1 200 ? 13.644 -18.476 -19.756 1.00 86.56 200 TYR A CA 1
ATOM 1606 C C . TYR A 1 200 ? 14.048 -17.308 -20.657 1.00 86.56 200 TYR A C 1
ATOM 1608 O O . TYR A 1 200 ? 13.237 -16.827 -21.447 1.00 86.56 200 TYR A O 1
ATOM 1616 N N . SER A 1 201 ? 15.302 -16.862 -20.567 1.00 85.94 201 SER A N 1
ATOM 1617 C CA . SER A 1 201 ? 15.820 -15.767 -21.390 1.00 85.94 201 SER A CA 1
ATOM 1618 C C . SER A 1 201 ? 15.916 -16.171 -22.861 1.00 85.94 201 SER A C 1
ATOM 1620 O O . SER A 1 201 ? 15.473 -15.417 -23.724 1.00 85.94 201 SER A O 1
ATOM 1622 N N . ALA A 1 202 ? 16.424 -17.373 -23.146 1.00 86.12 202 ALA A N 1
ATOM 1623 C CA . ALA A 1 202 ? 16.498 -17.929 -24.493 1.00 86.12 202 ALA A CA 1
ATOM 1624 C C . ALA A 1 202 ? 15.100 -18.110 -25.099 1.00 86.12 202 ALA A C 1
ATOM 1626 O O . ALA A 1 202 ? 14.851 -17.683 -26.222 1.00 86.12 202 ALA A O 1
ATOM 1627 N N . LEU A 1 203 ? 14.155 -18.657 -24.330 1.00 84.06 203 LEU A N 1
ATOM 1628 C CA . LEU A 1 203 ? 12.772 -18.822 -24.768 1.00 84.06 203 LEU A CA 1
ATOM 1629 C C . LEU A 1 203 ? 12.117 -17.468 -25.057 1.00 84.06 203 LEU A C 1
ATOM 1631 O O . LEU A 1 203 ? 11.545 -17.286 -26.127 1.00 84.06 203 LEU A O 1
ATOM 1635 N N . ARG A 1 204 ? 12.263 -16.482 -24.163 1.00 83.75 204 ARG A N 1
ATOM 1636 C CA . ARG A 1 204 ? 11.760 -15.119 -24.392 1.00 83.75 204 ARG A CA 1
ATOM 1637 C C . ARG A 1 204 ? 12.368 -14.491 -25.645 1.00 83.75 204 ARG A C 1
ATOM 1639 O O . ARG A 1 204 ? 11.643 -13.841 -26.394 1.00 83.75 204 ARG A O 1
ATOM 1646 N N . TYR A 1 205 ? 13.668 -14.673 -25.863 1.00 82.69 205 TYR A N 1
ATOM 1647 C CA . TYR A 1 205 ? 14.374 -14.181 -27.043 1.00 82.69 205 TYR A CA 1
ATOM 1648 C C . TYR A 1 205 ? 13.803 -14.786 -28.330 1.00 82.69 205 TYR A C 1
ATOM 1650 O O . TYR A 1 205 ? 13.433 -14.038 -29.233 1.00 82.69 205 TYR A O 1
ATOM 1658 N N . CYS A 1 206 ? 13.632 -16.111 -28.379 1.00 82.62 206 CYS A N 1
ATOM 1659 C CA . CYS A 1 206 ? 13.028 -16.796 -29.522 1.00 82.62 206 CYS A CA 1
ATOM 1660 C C . CYS A 1 206 ? 11.574 -16.371 -29.758 1.00 82.62 206 CYS A C 1
ATOM 1662 O O . CYS A 1 206 ? 11.192 -16.055 -30.879 1.00 82.62 206 CYS A O 1
ATOM 1664 N N . LEU A 1 207 ? 10.758 -16.296 -28.704 1.00 77.81 207 LEU A N 1
ATOM 1665 C CA . LEU A 1 207 ? 9.360 -15.876 -28.831 1.00 77.81 207 LEU A CA 1
ATOM 1666 C C . LEU A 1 207 ? 9.213 -14.409 -29.245 1.00 77.81 207 LEU A C 1
ATOM 1668 O O . LEU A 1 207 ? 8.207 -14.040 -29.844 1.00 77.81 207 LEU A O 1
ATOM 1672 N N . SER A 1 208 ? 10.218 -13.578 -28.972 1.00 78.75 208 SER A N 1
ATOM 1673 C CA . SER A 1 208 ? 10.248 -12.168 -29.374 1.00 78.75 208 SER A CA 1
ATOM 1674 C C . SER A 1 208 ? 10.834 -11.953 -30.779 1.00 78.75 208 SER A C 1
ATOM 1676 O O . SER A 1 208 ? 10.965 -10.806 -31.196 1.00 78.75 208 SER A O 1
ATOM 1678 N N . GLY A 1 209 ? 11.188 -13.020 -31.509 1.00 77.50 209 GLY A N 1
ATOM 1679 C CA . GLY A 1 209 ? 11.719 -12.929 -32.876 1.00 77.50 209 GLY A CA 1
ATOM 1680 C C . GLY A 1 209 ? 13.211 -12.598 -32.926 1.00 77.50 209 GLY A C 1
ATOM 1681 O O . GLY A 1 209 ? 13.697 -12.000 -33.886 1.00 77.50 209 GLY A O 1
ATOM 1682 N N . GLY A 1 210 ? 13.950 -12.935 -31.867 1.00 80.81 210 GLY A N 1
ATOM 1683 C CA . GLY A 1 210 ? 15.396 -12.773 -31.819 1.00 80.81 210 GLY A CA 1
ATOM 1684 C C . GLY A 1 210 ? 16.111 -13.555 -32.927 1.00 80.81 210 GLY A C 1
ATOM 1685 O O . GLY A 1 210 ? 15.615 -14.566 -33.422 1.00 80.81 210 GLY A O 1
ATOM 1686 N N . ARG A 1 211 ? 17.298 -13.097 -33.325 1.00 78.88 211 ARG A N 1
ATOM 1687 C CA . ARG A 1 211 ? 18.101 -13.700 -34.394 1.00 78.88 211 ARG A CA 1
ATOM 1688 C C . ARG A 1 211 ? 19.433 -14.192 -33.852 1.00 78.88 211 ARG A C 1
ATOM 1690 O O . ARG A 1 211 ? 20.256 -13.393 -33.415 1.00 78.88 211 ARG A O 1
ATOM 1697 N N . ILE A 1 212 ? 19.661 -15.498 -33.904 1.00 76.75 212 ILE A N 1
ATOM 1698 C CA . ILE A 1 212 ? 20.891 -16.093 -33.376 1.00 76.75 212 ILE A CA 1
ATOM 1699 C C . ILE A 1 212 ? 21.950 -16.081 -34.479 1.00 76.75 212 ILE A C 1
ATOM 1701 O O . ILE A 1 212 ? 21.729 -16.630 -35.558 1.00 76.75 212 ILE A O 1
ATOM 1705 N N . GLN A 1 213 ? 23.086 -15.437 -34.213 1.00 67.69 213 GLN A N 1
ATOM 1706 C CA . GLN A 1 213 ? 24.244 -15.451 -35.104 1.00 67.69 213 GLN A CA 1
ATOM 1707 C C . GLN A 1 213 ? 25.128 -16.654 -34.764 1.00 67.69 213 GLN A C 1
ATOM 1709 O O . GLN A 1 213 ? 25.515 -16.835 -33.611 1.00 67.69 213 GLN A O 1
ATOM 1714 N N . THR A 1 214 ? 25.446 -17.472 -35.766 1.00 68.19 214 THR A N 1
ATOM 1715 C CA . THR A 1 214 ? 26.286 -18.668 -35.606 1.00 68.19 214 THR A CA 1
ATOM 1716 C C . THR A 1 214 ? 27.681 -18.400 -36.171 1.00 68.19 214 THR A C 1
ATOM 1718 O O . THR A 1 214 ? 27.800 -18.005 -37.329 1.00 68.19 214 THR A O 1
ATOM 1721 N N . GLU A 1 215 ? 28.739 -18.620 -35.380 1.00 65.00 215 GLU A N 1
ATOM 1722 C CA . GLU A 1 215 ? 30.137 -18.314 -35.760 1.00 65.00 215 GLU A CA 1
ATOM 1723 C C . GLU A 1 215 ? 30.625 -19.076 -37.007 1.00 65.00 215 GLU A C 1
ATOM 1725 O O . GLU A 1 215 ? 31.508 -18.605 -37.717 1.00 65.00 215 GLU A O 1
ATOM 1730 N N . SER A 1 216 ? 30.025 -20.226 -37.325 1.00 58.31 216 SER A N 1
ATOM 1731 C CA . SER A 1 216 ? 30.398 -21.059 -38.477 1.00 58.31 216 SER A CA 1
ATOM 1732 C C . SER A 1 216 ? 29.869 -20.557 -39.826 1.00 58.31 216 SER A C 1
ATOM 1734 O O . SER A 1 216 ? 30.215 -21.111 -40.868 1.00 58.31 216 SER A O 1
ATOM 1736 N N . SER A 1 217 ? 29.058 -19.501 -39.847 1.00 52.28 217 SER A N 1
ATOM 1737 C CA . SER A 1 217 ? 28.569 -18.904 -41.088 1.00 52.28 217 SER A CA 1
ATOM 1738 C C . SER A 1 217 ? 28.309 -17.422 -40.870 1.00 52.28 217 SER A C 1
ATOM 1740 O O . SER A 1 217 ? 27.289 -17.055 -40.290 1.00 52.28 217 SER A O 1
ATOM 1742 N N . ASN A 1 218 ? 29.181 -16.565 -41.401 1.00 48.75 218 ASN A N 1
ATOM 1743 C CA . ASN A 1 218 ? 29.046 -15.103 -41.380 1.00 48.75 218 ASN A CA 1
ATOM 1744 C C .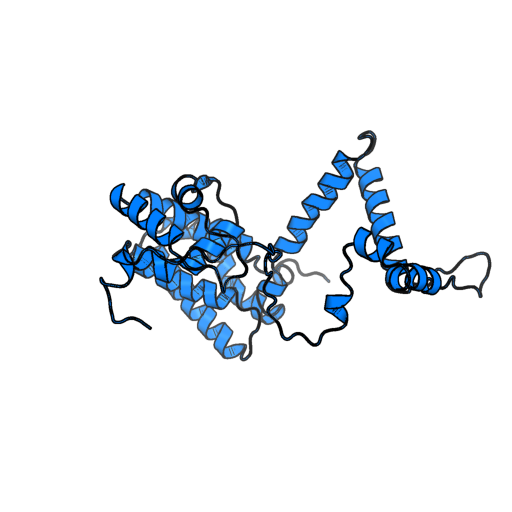 ASN A 1 218 ? 27.748 -14.551 -42.024 1.00 48.75 218 ASN A C 1
ATOM 1746 O O . ASN A 1 218 ? 27.648 -13.345 -42.222 1.00 48.75 218 ASN A O 1
ATOM 1750 N N . LEU A 1 219 ? 26.759 -15.385 -42.374 1.00 49.44 219 LEU A N 1
ATOM 1751 C CA . LEU A 1 219 ? 25.572 -14.985 -43.134 1.00 49.44 219 LEU A CA 1
ATOM 1752 C C . LEU A 1 219 ? 24.248 -15.677 -42.755 1.00 49.44 219 LEU A C 1
ATOM 1754 O O . LEU A 1 219 ? 23.216 -15.255 -43.266 1.00 49.44 219 LEU A O 1
ATOM 1758 N N . ASN A 1 220 ? 24.210 -16.659 -41.844 1.00 51.59 220 ASN A N 1
ATOM 1759 C CA . ASN A 1 220 ? 22.941 -17.309 -41.481 1.00 51.59 220 ASN A CA 1
ATOM 1760 C C . ASN A 1 220 ? 22.521 -16.921 -40.061 1.00 51.59 220 ASN A C 1
ATOM 1762 O O . ASN A 1 220 ? 22.934 -17.532 -39.074 1.00 51.59 220 ASN A O 1
ATOM 1766 N N . LEU A 1 221 ? 21.695 -15.877 -39.975 1.00 56.78 221 LEU A N 1
ATOM 1767 C CA . LEU A 1 221 ? 20.898 -15.582 -38.789 1.00 56.78 221 LEU A CA 1
ATOM 1768 C C . LEU A 1 221 ? 19.801 -16.646 -38.714 1.00 56.78 221 LEU A C 1
ATOM 1770 O O . LEU A 1 221 ? 18.924 -16.676 -39.577 1.00 56.78 221 LEU A O 1
ATOM 1774 N N . ALA A 1 222 ? 19.846 -17.527 -37.713 1.00 60.41 222 ALA A N 1
ATOM 1775 C CA . ALA A 1 222 ? 18.735 -18.438 -37.471 1.00 60.41 222 ALA A CA 1
ATOM 1776 C C . ALA A 1 222 ? 17.527 -17.596 -37.038 1.00 60.41 222 ALA A C 1
ATOM 1778 O O . ALA A 1 222 ? 17.528 -16.994 -35.958 1.00 60.41 222 ALA A O 1
ATOM 1779 N N . ASP A 1 223 ? 16.540 -17.492 -37.928 1.00 65.06 223 ASP A N 1
ATOM 1780 C CA . ASP A 1 223 ? 15.316 -16.743 -37.685 1.00 65.06 223 ASP A CA 1
ATOM 1781 C C . ASP A 1 223 ? 14.389 -17.562 -36.783 1.00 65.06 223 ASP A C 1
ATOM 1783 O O . ASP A 1 223 ? 13.995 -18.685 -37.104 1.00 65.06 223 ASP A O 1
ATOM 1787 N N . THR A 1 224 ? 14.042 -16.999 -35.630 1.00 69.50 224 THR A N 1
ATOM 1788 C CA . THR A 1 224 ? 13.143 -17.645 -34.666 1.00 69.50 224 THR A CA 1
ATOM 1789 C C . THR A 1 224 ? 11.669 -17.497 -35.053 1.00 69.50 224 THR A C 1
ATOM 1791 O O . THR A 1 224 ? 10.798 -18.012 -34.349 1.00 69.50 224 THR A O 1
ATOM 1794 N N . SER A 1 225 ? 11.372 -16.894 -36.212 1.00 71.12 225 SER A N 1
ATOM 1795 C CA . SER A 1 225 ? 10.028 -16.816 -36.803 1.00 71.12 225 SER A CA 1
ATOM 1796 C C . SER A 1 225 ? 9.333 -18.176 -36.926 1.00 71.12 225 SER A C 1
ATOM 1798 O O . SER A 1 225 ? 8.124 -18.268 -36.731 1.00 71.12 225 SER A O 1
ATOM 1800 N N . GLN A 1 226 ? 10.072 -19.269 -37.148 1.00 73.44 226 GLN A N 1
ATOM 1801 C CA . GLN A 1 226 ? 9.494 -20.619 -37.147 1.00 73.44 226 GLN A CA 1
ATOM 1802 C C . GLN A 1 226 ? 8.978 -21.041 -35.762 1.00 73.44 226 GLN A C 1
ATOM 1804 O O . GLN A 1 226 ? 7.923 -21.665 -35.661 1.00 73.44 226 GLN A O 1
ATOM 1809 N N . VAL A 1 227 ? 9.676 -20.661 -34.688 1.00 75.56 227 VAL A N 1
ATOM 1810 C CA . VAL A 1 227 ? 9.248 -20.930 -33.305 1.00 75.56 227 VAL A CA 1
ATOM 1811 C C . VAL A 1 227 ? 8.013 -20.098 -32.963 1.00 75.56 227 VAL A C 1
ATOM 1813 O O . VAL A 1 227 ? 7.076 -20.612 -32.353 1.00 75.56 227 VAL A O 1
ATOM 1816 N N . GLN A 1 228 ? 7.971 -18.839 -33.412 1.00 75.81 228 GLN A N 1
ATOM 1817 C CA . GLN A 1 228 ? 6.773 -18.005 -33.306 1.00 75.81 228 GLN A CA 1
ATOM 1818 C C . GLN A 1 228 ? 5.596 -18.626 -34.063 1.00 75.81 228 GLN A C 1
ATOM 1820 O O . GLN A 1 228 ? 4.516 -18.746 -33.497 1.00 75.81 228 GLN A O 1
ATOM 1825 N N . ASN A 1 229 ? 5.805 -19.093 -35.296 1.00 78.88 229 ASN A N 1
ATOM 1826 C CA . ASN A 1 229 ? 4.764 -19.749 -36.087 1.00 78.88 229 ASN A CA 1
ATOM 1827 C C . ASN A 1 229 ? 4.225 -21.005 -35.395 1.00 78.88 229 ASN A C 1
ATOM 1829 O O . ASN A 1 229 ? 3.018 -21.211 -35.368 1.00 78.88 229 ASN A O 1
ATOM 1833 N N . ILE A 1 230 ? 5.085 -21.826 -34.785 1.00 81.06 230 ILE A N 1
ATOM 1834 C CA . ILE A 1 230 ? 4.639 -22.989 -34.004 1.00 81.06 230 ILE A CA 1
ATOM 1835 C C . ILE A 1 230 ? 3.768 -22.543 -32.826 1.00 81.06 230 ILE A C 1
ATOM 1837 O O . ILE A 1 230 ? 2.732 -23.155 -32.583 1.00 81.06 230 ILE A O 1
ATOM 1841 N N . LEU A 1 231 ? 4.147 -21.479 -32.117 1.00 78.06 231 LEU A N 1
ATOM 1842 C CA . LEU A 1 231 ? 3.357 -20.960 -31.003 1.00 78.06 231 LEU A CA 1
ATOM 1843 C C . LEU A 1 231 ? 2.010 -20.386 -31.471 1.00 78.06 231 LEU A C 1
ATOM 1845 O O . LEU A 1 231 ? 0.974 -20.727 -30.909 1.00 78.06 231 LEU A O 1
ATOM 1849 N N . PHE A 1 232 ? 1.998 -19.540 -32.504 1.00 78.12 232 PHE A N 1
ATOM 1850 C CA . PHE A 1 232 ? 0.785 -18.873 -32.992 1.00 78.12 232 PHE A CA 1
ATOM 1851 C C . PHE A 1 232 ? -0.170 -19.810 -33.741 1.00 78.12 232 PHE A C 1
ATOM 1853 O O . PHE A 1 232 ? -1.376 -19.579 -33.718 1.00 78.12 232 PHE A O 1
ATOM 1860 N N . ASN A 1 233 ? 0.333 -20.899 -34.327 1.00 82.19 233 ASN A N 1
ATOM 1861 C CA . ASN A 1 233 ? -0.492 -21.848 -35.077 1.00 82.19 233 ASN A CA 1
ATOM 1862 C C . ASN A 1 233 ? -0.958 -23.058 -34.248 1.00 82.19 233 ASN A C 1
ATOM 1864 O O . ASN A 1 233 ? -1.791 -23.819 -34.731 1.00 82.19 233 ASN A O 1
ATOM 1868 N N . ASN A 1 234 ? -0.455 -23.260 -33.019 1.00 83.12 234 ASN A N 1
ATOM 1869 C CA . ASN A 1 234 ? -0.850 -24.393 -32.172 1.00 83.12 234 ASN A CA 1
ATOM 1870 C C . ASN A 1 234 ? -1.619 -23.945 -30.916 1.00 83.12 234 ASN A C 1
ATOM 1872 O O . ASN A 1 234 ? -0.991 -23.554 -29.926 1.00 83.12 234 ASN A O 1
ATOM 1876 N N . PRO A 1 235 ? -2.957 -24.086 -30.886 1.00 81.12 235 PRO A N 1
ATOM 1877 C CA . PRO A 1 235 ? -3.771 -23.668 -29.743 1.00 81.12 235 PRO A CA 1
ATOM 1878 C C . PRO A 1 235 ? -3.418 -24.433 -28.460 1.00 81.12 235 PRO A C 1
ATOM 1880 O O . PRO A 1 235 ? -3.360 -23.842 -27.389 1.00 81.12 235 PRO A O 1
ATOM 1883 N N . THR A 1 236 ? -3.065 -25.718 -28.553 1.00 81.94 236 THR A N 1
ATOM 1884 C CA . THR A 1 236 ? -2.645 -26.526 -27.394 1.00 81.94 236 THR A CA 1
ATOM 1885 C C . THR A 1 236 ? -1.396 -25.964 -26.715 1.00 81.94 236 THR A C 1
ATOM 1887 O O . THR A 1 236 ? -1.301 -25.934 -25.489 1.00 81.94 236 THR A O 1
ATOM 1890 N N . ILE A 1 237 ? -0.434 -25.492 -27.514 1.00 79.31 237 ILE A N 1
ATOM 1891 C CA . ILE A 1 237 ? 0.795 -24.878 -27.004 1.00 79.31 237 ILE A CA 1
ATOM 1892 C C . ILE A 1 237 ? 0.457 -23.524 -26.371 1.00 79.31 237 ILE A C 1
ATOM 1894 O O . ILE A 1 237 ? 0.955 -23.215 -25.292 1.00 79.31 237 ILE A O 1
ATOM 1898 N N . GLN A 1 238 ? -0.445 -22.747 -26.974 1.00 76.31 238 GLN A N 1
ATOM 1899 C CA . GLN A 1 238 ? -0.919 -21.488 -26.390 1.00 76.31 238 GLN A CA 1
ATOM 1900 C C . GLN A 1 238 ? -1.553 -21.707 -25.016 1.00 76.31 238 GLN A C 1
ATOM 1902 O O . GLN A 1 238 ? -1.170 -21.031 -24.063 1.00 76.31 238 GLN A O 1
ATOM 1907 N N . THR A 1 239 ? -2.436 -22.701 -24.876 1.00 76.94 239 THR A N 1
ATOM 1908 C CA . THR A 1 239 ? -3.049 -23.052 -23.588 1.00 76.94 239 THR A CA 1
ATOM 1909 C C . THR A 1 239 ? -2.003 -23.476 -22.557 1.00 76.94 239 THR A C 1
ATOM 1911 O O . THR A 1 239 ? -2.059 -23.020 -21.417 1.00 76.94 239 THR A O 1
ATOM 1914 N N . LEU A 1 240 ? -1.011 -24.285 -22.951 1.00 73.19 240 LEU A N 1
ATOM 1915 C CA . LEU A 1 240 ? 0.077 -24.719 -22.066 1.00 73.19 240 LEU A CA 1
ATOM 1916 C C . LEU A 1 240 ? 0.895 -23.535 -21.523 1.00 73.19 240 LEU A C 1
ATOM 1918 O O . LEU A 1 240 ? 1.274 -23.529 -20.354 1.00 73.19 240 LEU A O 1
ATOM 1922 N N . PHE A 1 241 ? 1.145 -22.523 -22.356 1.00 68.62 241 PHE A N 1
ATOM 1923 C CA . PHE A 1 241 ? 1.842 -21.295 -21.961 1.00 68.62 241 PHE A CA 1
ATOM 1924 C C . PHE A 1 241 ? 0.915 -20.231 -21.346 1.00 68.62 241 PHE A C 1
ATOM 1926 O O . PHE A 1 241 ? 1.377 -19.133 -21.033 1.00 68.62 241 PHE A O 1
ATOM 1933 N N . GLY A 1 242 ? -0.376 -20.530 -21.161 1.00 67.94 242 GLY A N 1
ATOM 1934 C CA . GLY A 1 242 ? -1.358 -19.590 -20.617 1.00 67.94 242 GLY A CA 1
ATOM 1935 C C . GLY A 1 242 ? -1.633 -18.385 -21.523 1.00 67.94 242 GLY A C 1
ATOM 1936 O O . GLY A 1 242 ? -2.083 -17.344 -21.046 1.00 67.94 242 GLY A O 1
ATOM 1937 N N . LEU A 1 243 ? -1.340 -18.496 -22.821 1.00 67.25 243 LEU A N 1
ATOM 1938 C CA . LEU A 1 243 ? -1.652 -17.476 -23.814 1.00 67.25 243 LEU A CA 1
ATOM 1939 C C . LEU A 1 243 ? -3.131 -17.576 -24.175 1.00 67.25 243 LEU A C 1
ATOM 1941 O O . LEU A 1 243 ? -3.562 -18.535 -24.809 1.00 67.25 243 LEU A O 1
ATOM 1945 N N . ASN A 1 244 ? -3.898 -16.561 -23.789 1.00 65.81 244 ASN A N 1
ATOM 1946 C CA . ASN A 1 244 ? -5.274 -16.411 -24.233 1.00 65.81 244 ASN A CA 1
ATOM 1947 C C . ASN A 1 244 ? -5.318 -15.439 -25.423 1.00 65.81 244 ASN A C 1
ATOM 1949 O O . ASN A 1 244 ? -5.202 -14.223 -25.258 1.00 65.81 244 ASN A O 1
ATOM 1953 N N . THR A 1 245 ? -5.450 -15.983 -26.632 1.00 62.72 245 THR A N 1
ATOM 1954 C CA . THR A 1 245 ? -5.510 -15.213 -27.885 1.00 62.72 245 THR A CA 1
ATOM 1955 C C . THR A 1 245 ? -6.763 -14.341 -27.994 1.00 62.72 245 THR A C 1
ATOM 1957 O O . THR A 1 245 ? -6.734 -13.328 -28.694 1.00 62.72 245 THR A O 1
ATOM 1960 N N . GLU A 1 246 ? -7.821 -14.627 -27.228 1.00 61.38 246 GLU A N 1
ATOM 1961 C CA . GLU A 1 246 ? -9.031 -13.792 -27.161 1.00 61.38 246 GLU A CA 1
ATOM 1962 C C . GLU A 1 246 ? -8.778 -12.419 -26.516 1.00 61.38 246 GLU A C 1
ATOM 1964 O O . GLU A 1 246 ? -9.497 -11.456 -26.795 1.00 61.38 246 GLU A O 1
ATOM 1969 N N . ILE A 1 247 ? -7.726 -12.299 -25.693 1.00 56.88 247 ILE A N 1
ATOM 1970 C CA . ILE A 1 247 ? -7.306 -11.030 -25.077 1.00 56.88 247 ILE A CA 1
ATOM 1971 C C . ILE A 1 247 ? -6.668 -10.102 -26.121 1.00 56.88 247 ILE A C 1
ATOM 1973 O O . ILE A 1 247 ? -6.801 -8.885 -26.025 1.00 56.88 247 ILE A O 1
ATOM 1977 N N . PHE A 1 248 ? -5.987 -10.661 -27.126 1.00 54.56 248 PHE A N 1
ATOM 1978 C CA . PHE A 1 248 ? -5.288 -9.886 -28.156 1.00 54.56 248 PHE A CA 1
ATOM 1979 C C . PHE A 1 248 ? -6.218 -9.387 -29.267 1.00 54.56 248 PHE A C 1
ATOM 1981 O O . PHE A 1 248 ? -5.961 -8.332 -29.842 1.00 54.56 248 PHE A O 1
ATOM 1988 N N . ASN A 1 249 ? -7.298 -10.119 -29.554 1.00 52.78 249 ASN A N 1
ATOM 1989 C CA . ASN A 1 249 ? -8.209 -9.803 -30.659 1.00 52.78 249 ASN A CA 1
ATOM 1990 C C . ASN A 1 249 ? -9.306 -8.792 -30.306 1.00 52.78 249 ASN A C 1
ATOM 1992 O O . ASN A 1 249 ? -9.999 -8.309 -31.199 1.00 52.78 249 ASN A O 1
ATOM 1996 N N . ASN A 1 250 ? -9.465 -8.440 -29.031 1.00 47.38 250 ASN A N 1
ATOM 1997 C CA . ASN A 1 250 ? -10.507 -7.519 -28.611 1.00 47.38 250 ASN A CA 1
ATOM 1998 C C . ASN A 1 250 ? -9.931 -6.166 -28.179 1.00 47.38 250 ASN A C 1
ATOM 2000 O O . ASN A 1 250 ? -9.119 -6.074 -27.260 1.00 47.38 250 ASN A O 1
ATOM 2004 N N . ASN A 1 251 ? -10.432 -5.095 -28.804 1.00 45.53 251 ASN A N 1
ATOM 2005 C CA . ASN A 1 251 ? -10.245 -3.696 -28.406 1.00 45.53 251 ASN A CA 1
ATOM 2006 C C . ASN A 1 251 ? -10.923 -3.399 -27.049 1.00 45.53 251 ASN A C 1
ATOM 2008 O O . ASN A 1 251 ? -11.820 -2.559 -26.957 1.00 45.53 251 ASN A O 1
ATOM 2012 N N . PHE A 1 252 ? -10.551 -4.096 -25.977 1.00 46.41 252 PHE A N 1
ATOM 2013 C CA . PHE A 1 252 ? -11.143 -3.868 -24.666 1.00 46.41 252 PHE A CA 1
ATOM 2014 C C . PHE A 1 252 ? -10.493 -2.666 -23.973 1.00 46.41 252 PHE A C 1
ATOM 2016 O O . PHE A 1 252 ? -9.289 -2.633 -23.711 1.00 46.41 252 PHE A O 1
ATOM 2023 N N . LYS A 1 253 ? -11.318 -1.663 -23.646 1.00 42.16 253 LYS A N 1
ATOM 2024 C CA . LYS A 1 253 ? -10.954 -0.591 -22.714 1.00 42.16 253 LYS A CA 1
ATOM 2025 C C . LYS A 1 253 ? -10.855 -1.176 -21.304 1.00 42.16 253 LYS A C 1
ATOM 2027 O O . LYS A 1 253 ? -11.805 -1.767 -20.807 1.00 42.16 253 LYS A O 1
ATOM 2032 N N . TYR A 1 254 ? -9.706 -0.973 -20.670 1.00 34.12 254 TYR A N 1
ATOM 2033 C CA . TYR A 1 254 ? -9.453 -1.269 -19.258 1.00 34.12 254 TYR A CA 1
ATOM 2034 C C . TYR A 1 254 ? -10.513 -0.616 -18.338 1.00 34.12 254 TYR A C 1
ATOM 2036 O O . TYR A 1 254 ? -10.920 0.511 -18.645 1.00 34.12 254 TYR A O 1
ATOM 2044 N N . PRO A 1 255 ? -10.911 -1.226 -17.196 1.00 40.34 255 PRO A N 1
ATOM 2045 C CA . PRO A 1 255 ? -10.399 -2.454 -16.572 1.00 40.34 255 PRO A CA 1
ATOM 2046 C C . PRO A 1 255 ? -11.199 -3.732 -16.888 1.00 40.34 255 PRO A C 1
ATOM 2048 O O . PRO A 1 255 ? -12.392 -3.687 -17.166 1.00 40.34 255 PRO A O 1
ATOM 2051 N N . PHE A 1 256 ? -10.520 -4.881 -16.792 1.00 45.34 256 PHE A N 1
ATOM 2052 C CA . PHE A 1 256 ? -11.104 -6.215 -16.970 1.00 45.34 256 PHE A CA 1
ATOM 2053 C C . PHE A 1 256 ? -11.757 -6.719 -15.678 1.00 45.34 256 PHE A C 1
ATOM 2055 O O . PHE A 1 256 ? -11.131 -6.689 -14.617 1.00 45.34 256 PHE A O 1
ATOM 2062 N N . PHE A 1 257 ? -12.978 -7.239 -15.789 1.00 38.56 257 PHE A N 1
ATOM 2063 C CA . PHE A 1 257 ? -13.633 -8.016 -14.742 1.00 38.56 257 PHE A CA 1
ATOM 2064 C C . PHE A 1 257 ? -13.403 -9.499 -15.023 1.00 38.56 257 PHE A C 1
ATOM 2066 O O . PHE A 1 257 ? -13.824 -10.002 -16.063 1.00 38.56 257 PHE A O 1
ATOM 2073 N N . ASN A 1 258 ? -12.755 -10.210 -14.100 1.00 34.34 258 ASN A N 1
ATOM 2074 C CA . ASN A 1 258 ? -12.779 -11.668 -14.121 1.00 34.34 258 ASN A CA 1
ATOM 2075 C C . ASN A 1 258 ? -14.189 -12.104 -13.715 1.00 34.34 258 ASN A C 1
ATOM 2077 O O . ASN A 1 258 ? -14.498 -12.160 -12.525 1.00 34.34 258 ASN A O 1
ATOM 2081 N N . GLN A 1 259 ? -15.053 -12.387 -14.687 1.00 35.78 259 GLN A N 1
ATOM 2082 C CA . GLN A 1 259 ? -16.267 -13.136 -14.390 1.00 35.78 259 GLN A CA 1
ATOM 2083 C C . GLN A 1 259 ? -15.846 -14.573 -14.048 1.00 35.78 259 GLN A C 1
ATOM 2085 O O . GLN A 1 259 ? -15.091 -15.176 -14.817 1.00 35.78 259 GLN A O 1
ATOM 2090 N N . PRO A 1 260 ? -16.265 -15.134 -12.899 1.00 30.67 260 PRO A N 1
ATOM 2091 C CA . PRO A 1 260 ? -16.130 -16.567 -12.688 1.00 30.67 260 PRO A CA 1
ATOM 2092 C C . PRO A 1 260 ? -16.877 -17.304 -13.813 1.00 30.67 260 PRO A C 1
ATOM 2094 O O . PRO A 1 260 ? -17.844 -16.755 -14.352 1.00 30.67 260 PRO A O 1
ATOM 2097 N N . PRO A 1 261 ? -16.440 -18.518 -14.196 1.00 33.69 261 PRO A N 1
ATOM 2098 C CA . PRO A 1 261 ? -17.123 -19.293 -15.222 1.00 33.69 261 PRO A CA 1
ATOM 2099 C C . PRO A 1 261 ? -18.602 -19.408 -14.852 1.00 33.69 261 PRO A C 1
ATOM 2101 O O . PRO A 1 261 ? -18.931 -19.845 -13.748 1.00 33.69 261 PRO A O 1
ATOM 2104 N N . GLN A 1 262 ? -19.479 -18.969 -15.757 1.00 37.19 262 GLN A N 1
ATOM 2105 C CA . GLN A 1 262 ? -20.913 -19.175 -15.620 1.00 37.19 262 GLN A CA 1
ATOM 2106 C C . GLN A 1 262 ? -21.148 -20.684 -15.563 1.00 37.19 262 GLN A C 1
ATOM 2108 O O . GLN A 1 262 ? -21.044 -21.378 -16.575 1.00 37.19 262 GLN A O 1
ATOM 2113 N N . SER A 1 263 ? -21.445 -21.198 -14.372 1.00 33.66 263 SER A N 1
ATOM 2114 C CA . SER A 1 263 ? -22.165 -22.453 -14.250 1.00 33.66 263 SER A CA 1
ATOM 2115 C C . SER A 1 263 ? -23.508 -22.241 -14.943 1.00 33.66 263 SER A C 1
ATOM 2117 O O . SER A 1 263 ? -24.385 -21.552 -14.419 1.00 33.66 263 SER A O 1
ATOM 2119 N N . SER A 1 264 ? -23.639 -22.773 -16.155 1.00 39.06 264 SER A N 1
ATOM 2120 C CA . SER A 1 264 ? -24.952 -23.149 -16.668 1.00 39.06 264 SER A CA 1
ATOM 2121 C C . SER A 1 264 ? -25.552 -24.105 -15.635 1.00 39.06 264 SER A C 1
ATOM 2123 O O . SER A 1 264 ? -24.845 -24.977 -15.137 1.00 39.06 264 SER A O 1
ATOM 2125 N N . ASP A 1 265 ? -26.809 -23.864 -15.276 1.00 40.94 265 ASP A N 1
ATOM 2126 C CA . ASP A 1 265 ? -27.581 -24.523 -14.212 1.00 40.94 265 ASP A CA 1
ATOM 2127 C C . ASP A 1 265 ? -27.470 -23.887 -12.814 1.00 40.94 265 ASP A C 1
ATOM 2129 O O . ASP A 1 265 ? -27.003 -24.485 -11.846 1.00 40.94 265 ASP A O 1
ATOM 2133 N N . VAL A 1 266 ? -28.016 -22.674 -12.678 1.00 34.81 266 VAL A N 1
ATOM 2134 C CA . VAL A 1 266 ? -28.672 -22.266 -11.427 1.00 34.81 266 VAL A CA 1
ATOM 2135 C C . VAL A 1 266 ? -30.149 -22.087 -11.745 1.00 34.81 266 VAL A C 1
ATOM 2137 O O . VAL A 1 266 ? -30.544 -21.117 -12.386 1.00 34.81 266 VAL A O 1
ATOM 2140 N N . ASN A 1 267 ? -30.951 -23.067 -11.327 1.00 33.84 267 ASN A N 1
ATOM 2141 C CA . ASN A 1 267 ? -32.401 -22.949 -11.265 1.00 33.84 267 ASN A CA 1
ATOM 2142 C C . ASN A 1 267 ? -32.752 -21.646 -10.537 1.00 33.84 267 ASN A C 1
ATOM 2144 O O . ASN A 1 267 ? -32.287 -21.423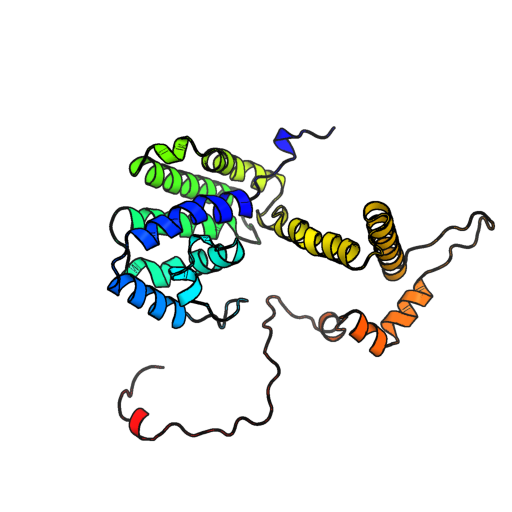 -9.419 1.00 33.84 267 ASN A O 1
ATOM 2148 N N . GLU A 1 268 ? -33.559 -20.794 -11.167 1.00 35.44 268 GLU A N 1
ATOM 2149 C CA . GLU A 1 268 ? -34.163 -19.631 -10.522 1.00 35.44 268 GLU A CA 1
ATOM 2150 C C . GLU A 1 268 ? -35.065 -20.111 -9.373 1.00 35.44 268 GLU A C 1
ATOM 2152 O O . GLU A 1 268 ? -36.260 -20.362 -9.541 1.00 35.44 268 GLU A O 1
ATOM 2157 N N . GLU A 1 269 ? -34.499 -20.265 -8.178 1.00 38.53 269 GLU A N 1
ATOM 2158 C CA . GLU A 1 269 ? -35.299 -20.384 -6.967 1.00 38.53 269 GLU A CA 1
ATOM 2159 C C . GLU A 1 269 ? -35.925 -19.018 -6.682 1.00 38.53 269 GLU A C 1
ATOM 2161 O O . GLU A 1 269 ? -35.298 -18.083 -6.181 1.00 38.53 269 GLU A O 1
ATOM 2166 N N . ASN A 1 270 ? -37.198 -18.905 -7.059 1.00 41.47 270 ASN A N 1
ATOM 2167 C CA . ASN A 1 270 ? -38.046 -17.771 -6.737 1.00 41.47 270 ASN A CA 1
ATOM 2168 C C . ASN A 1 270 ? -38.008 -17.477 -5.230 1.00 41.47 270 ASN A C 1
ATOM 2170 O O . ASN A 1 270 ? -38.304 -18.338 -4.399 1.00 41.47 270 ASN A O 1
ATOM 2174 N N . VAL A 1 271 ? -37.698 -16.225 -4.889 1.00 45.38 271 VAL A N 1
ATOM 2175 C CA . VAL A 1 271 ? -37.697 -15.714 -3.513 1.00 45.38 271 VAL A CA 1
ATOM 2176 C C . VAL A 1 271 ? -39.048 -16.018 -2.841 1.00 45.38 271 VAL A C 1
ATOM 2178 O O . VAL A 1 271 ? -40.094 -15.687 -3.412 1.00 45.38 271 VAL A O 1
ATOM 2181 N N . PRO A 1 272 ? -39.070 -16.586 -1.619 1.00 45.22 272 PRO A N 1
ATOM 2182 C CA . PRO A 1 272 ? -40.308 -16.845 -0.895 1.00 45.22 272 PRO A CA 1
ATOM 2183 C C . PRO A 1 272 ? -41.154 -15.572 -0.749 1.00 45.22 272 PRO A C 1
ATOM 2185 O O . PRO A 1 272 ? -40.661 -14.529 -0.309 1.00 45.22 272 PRO A O 1
ATOM 2188 N N . LEU A 1 273 ? -42.451 -15.674 -1.063 1.00 44.91 273 LEU A N 1
ATOM 2189 C CA . LEU A 1 273 ? -43.436 -14.574 -1.088 1.00 44.91 273 LEU A CA 1
ATOM 2190 C C . LEU A 1 273 ? -43.472 -13.709 0.192 1.00 44.91 273 LEU A C 1
ATOM 2192 O O . LEU A 1 273 ? -43.931 -12.570 0.164 1.00 44.91 273 LEU A O 1
ATOM 2196 N N . VAL A 1 274 ? -42.948 -14.219 1.306 1.00 50.31 274 VAL A N 1
ATOM 2197 C CA . VAL A 1 274 ? -42.890 -13.5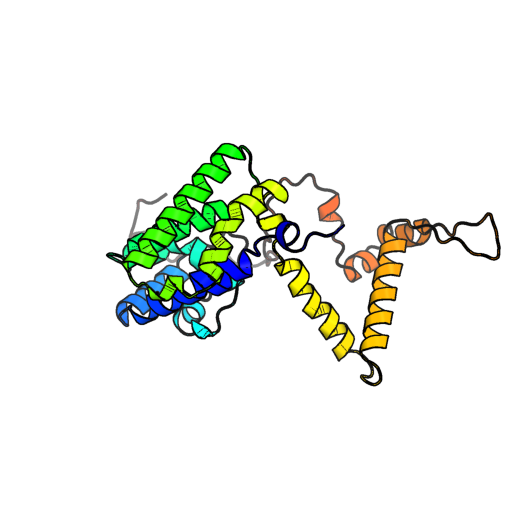44 2.610 1.00 50.31 274 VAL A CA 1
ATOM 2198 C C . VAL A 1 274 ? -41.970 -12.310 2.606 1.00 50.31 274 VAL A C 1
ATOM 2200 O O . VAL A 1 274 ? -42.223 -11.364 3.352 1.00 50.31 274 VAL A O 1
ATOM 2203 N N . ILE A 1 275 ? -40.935 -12.272 1.758 1.00 44.97 275 ILE A N 1
ATOM 2204 C CA . ILE A 1 275 ? -39.946 -11.173 1.733 1.00 44.97 275 ILE A CA 1
ATOM 2205 C C . ILE A 1 275 ? -40.425 -9.999 0.859 1.00 44.97 275 ILE A C 1
ATOM 2207 O O . ILE A 1 275 ? -40.149 -8.841 1.169 1.00 44.97 275 ILE A O 1
ATOM 2211 N N . LYS A 1 276 ? -41.231 -10.270 -0.176 1.00 44.69 276 LYS A N 1
ATOM 2212 C CA . LYS A 1 276 ? -41.725 -9.255 -1.128 1.00 44.69 276 LYS A CA 1
ATOM 2213 C C . LYS A 1 276 ? -42.698 -8.247 -0.495 1.00 44.69 276 LYS A C 1
ATOM 2215 O O . LYS A 1 276 ? -42.820 -7.125 -0.972 1.00 44.69 276 LYS A O 1
ATOM 2220 N N . ASN A 1 277 ? -43.340 -8.619 0.614 1.00 42.59 277 ASN A N 1
ATOM 2221 C CA . ASN A 1 277 ? -44.393 -7.820 1.248 1.00 42.59 277 ASN A CA 1
ATOM 2222 C C . ASN A 1 277 ? -43.911 -6.906 2.392 1.00 42.59 277 ASN A C 1
ATOM 2224 O O . ASN A 1 277 ? -44.739 -6.226 2.993 1.00 42.59 277 ASN A O 1
ATOM 2228 N N . LYS A 1 278 ? -42.609 -6.870 2.726 1.00 45.38 278 LYS A N 1
ATOM 2229 C CA . LYS A 1 278 ? -42.106 -6.107 3.891 1.00 45.38 278 LYS A CA 1
ATOM 2230 C C . LYS A 1 278 ? -41.325 -4.824 3.590 1.00 45.38 278 LYS A C 1
ATOM 2232 O O . LYS A 1 278 ? -40.996 -4.116 4.537 1.00 45.38 278 LYS A O 1
ATOM 2237 N N . SER A 1 279 ? -41.050 -4.459 2.338 1.00 39.47 279 SER A N 1
ATOM 2238 C CA . SER A 1 279 ? -40.408 -3.167 2.013 1.00 39.47 279 SER A CA 1
ATOM 2239 C C . SER A 1 279 ? -40.681 -2.764 0.556 1.00 39.47 279 SER A C 1
ATOM 2241 O O . SER A 1 279 ? -39.998 -3.262 -0.332 1.00 39.47 279 SER A O 1
ATOM 2243 N N . PRO A 1 280 ? -41.666 -1.889 0.270 1.00 37.22 280 PRO A N 1
ATOM 2244 C CA . PRO A 1 280 ? -42.034 -1.568 -1.111 1.00 37.22 280 PRO A CA 1
ATOM 2245 C C . PRO A 1 280 ? -41.116 -0.562 -1.818 1.00 37.22 280 PRO A C 1
ATOM 2247 O O . PRO A 1 280 ? -41.312 -0.329 -3.007 1.00 37.22 280 PRO A O 1
ATOM 2250 N N . HIS A 1 281 ? -40.151 0.072 -1.144 1.00 41.69 281 HIS A N 1
ATOM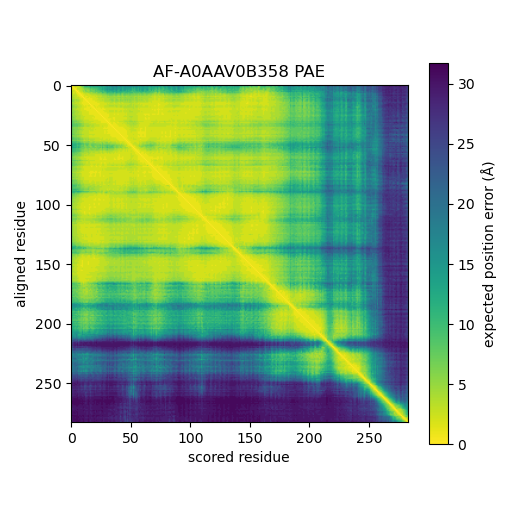 2251 C CA . HIS A 1 281 ? -39.398 1.191 -1.725 1.00 41.69 281 HIS A CA 1
ATOM 2252 C C . HIS A 1 281 ? -37.899 1.113 -1.446 1.00 41.69 281 HIS A C 1
ATOM 2254 O O . HIS A 1 281 ? -37.419 1.650 -0.451 1.00 41.69 281 HIS A O 1
ATOM 2260 N N . SER A 1 282 ? -37.178 0.501 -2.381 1.00 32.41 282 SER A N 1
ATOM 2261 C CA . SER A 1 282 ? -35.776 0.819 -2.662 1.00 32.41 282 SER A CA 1
ATOM 2262 C C . SER A 1 282 ? -35.362 0.170 -3.985 1.00 32.41 282 SER A C 1
ATOM 2264 O O . SER A 1 282 ? -34.894 -0.967 -4.022 1.00 32.41 282 SER A O 1
ATOM 2266 N N . ILE A 1 283 ? -35.585 0.906 -5.077 1.00 37.81 283 ILE A N 1
ATOM 2267 C CA . ILE A 1 283 ? -34.658 0.915 -6.216 1.00 37.81 283 ILE A CA 1
ATOM 2268 C C . ILE A 1 283 ? -33.717 2.088 -5.962 1.00 37.81 283 ILE A C 1
ATOM 2270 O O . ILE A 1 283 ? -34.249 3.158 -5.581 1.00 37.81 283 ILE A O 1
#

Sequence (283 aa):
GFDGHNNTPVEVSHVVLLRIIKYLYPDLIAGLSVDKKEELIARLHSFDTSNLNIPPIKAKYLVQHVSSLVGSDFKIIIQAAPFVFFPIIEGSKHKIWISLCHLCSTIFQTHISNCKKHLANLTYYKQIVLLKLFSTTSQWVNKPKFHILLHLSHSILRFGPASLFATEKFESYNGVVRQASIHSNLHRPSHDIAKSFQNYSALRYCLSGGRIQTESSNLNLADTSQVQNILFNNPTIQTLFGLNTEIFNNNFKYPFFNQPPQSSDVNEENVPLVIKNKSPHSI

Radius of gyration: 25.52 Å; Cα contacts (8 Å, |Δi|>4): 207; chains: 1; bounding box: 75×52×66 Å

Secondary structure (DSSP, 8-state):
---HHHHS---HIIIIIIIIIHHHHHHHHHTS-HHHHHHHHHHHHS---TTSSSPPP-HHHHHH-GGG--HHHHHHHHHHHHHHTTTT--HHHHHHHHHHHHHHHHHT-S--S-HHHHHHHHHHHHHHHHHHHHHH-GGGGG-HHHHHHHTHHHHHHHH-SGGGG-THHHHHHHHHHHHHHHTS-SSSHHHHHHHHHHHHHHHHHHHTT-EEE-TT-TT-EEETHHHHHHHHH-HHHHHHTT--HHHHHS-PPSPPP-PPP--S-----PPPHHHHTS-----

Solvent-accessible surface area (backbone atoms only — not comparable to full-atom values): 17006 Å² total; per-residue (Å²): 133,91,48,71,77,83,72,53,65,60,42,49,58,71,34,41,34,64,36,53,47,58,57,49,49,50,57,52,58,70,71,46,53,72,68,56,47,52,52,42,31,52,43,40,58,68,53,86,40,88,92,43,104,55,75,85,61,62,27,63,55,62,72,75,41,52,89,77,63,49,56,69,56,44,51,53,49,54,72,44,34,77,79,50,41,54,89,77,45,62,73,69,63,35,57,37,52,54,34,45,41,55,33,49,61,58,51,70,32,82,72,75,91,51,61,70,62,49,47,51,51,49,51,51,32,49,50,52,33,51,54,52,47,49,74,74,41,65,71,59,74,78,38,66,46,63,60,49,56,69,48,35,59,59,29,35,74,75,65,40,44,52,64,74,64,42,53,66,73,62,56,56,47,51,54,57,54,49,50,42,34,71,76,37,90,66,83,51,41,71,59,46,36,49,50,52,51,49,50,53,50,52,52,51,36,32,66,70,55,37,67,50,77,45,93,93,39,100,78,54,60,51,66,22,57,63,59,37,46,54,47,77,72,29,68,70,56,23,56,75,73,67,51,62,67,71,65,75,76,46,95,70,75,82,80,87,77,85,72,75,84,79,69,83,85,71,79,85,76,74,78,66,75,78,64,72,78,75,65,95,82,81,131

pLDDT: mean 81.32, std 18.05, range [30.67, 97.0]

Organism: Phakopsora pachyrhizi (NCBI:txid170000)

Mean predicted aligned error: 12.7 Å